Protein AF-A0A535DSB6-F1 (afdb_monomer)

Nearest PDB structures (foldseek):
  5i5d-assembly3_C  TM=5.853E-01  e=3.976E-05  Salmonella enterica subsp. enterica serovar Typhimurium str. LT2
  6xlp-assembly1_A  TM=5.901E-01  e=4.239E-05  Escherichia coli
  6v8q-assembly1_A  TM=5.791E-01  e=7.083E-05  Salmonella enterica subsp. enterica serovar Typhimurium str. 14028S
  6v8q-assembly2_B  TM=5.747E-01  e=1.262E-04  Salmonella enterica subsp. enterica serovar Typhimurium str. 14028S
  6vc7-assembly2_B  TM=5.552E-01  e=1.110E-04  Salmonella enterica subsp. enterica serovar Typhimurium

Solvent-accessible surface area (backbone atoms only — not comparable to full-atom values): 16327 Å² total; per-residue (Å²): 133,85,89,80,77,95,84,73,81,93,76,91,74,90,79,88,80,83,86,87,84,87,88,80,88,83,87,86,86,87,88,88,84,82,91,83,90,80,85,91,78,83,90,79,88,76,83,79,73,86,75,77,75,84,70,82,77,73,73,78,79,66,77,34,79,45,78,43,56,32,52,61,32,20,36,81,61,44,57,68,25,66,55,43,28,49,54,42,65,64,18,20,24,37,78,33,24,26,29,80,42,68,47,43,31,26,20,57,32,22,45,39,32,21,40,44,85,84,53,68,52,57,69,92,73,91,71,72,101,64,77,29,52,68,58,48,32,55,73,72,70,44,89,82,86,86,86,53,50,51,57,36,86,90,49,33,82,94,56,27,50,81,80,25,50,94,42,62,53,43,54,91,88,58,54,62,60,58,47,23,53,52,46,55,56,48,50,54,54,47,66,70,31,67,56,30,73,54,54,19,36,38,40,40,35,32,37,23,27,75,67,94,58,80,28,31,14,41,34,33,32,44,37,82,59,47,63,59,43,80,39,72,67,78,38,37,37,27,11,52,34,24,36,55,25,56,76,69,72,45,82,54,40,60,56,10,62,77,37,63,51,56,54,87,62,46,59,59,52,75,125

Structure (mmCIF, N/CA/C/O backbone):
data_AF-A0A535DSB6-F1
#
_entry.id   AF-A0A535DSB6-F1
#
loop_
_atom_site.group_PDB
_atom_site.id
_atom_site.type_symbol
_atom_site.label_atom_id
_atom_site.label_alt_id
_atom_site.label_comp_id
_atom_site.label_asym_id
_atom_site.label_entity_id
_atom_site.label_seq_id
_atom_site.pdbx_PDB_ins_code
_atom_site.Cartn_x
_atom_site.Cartn_y
_atom_site.Cartn_z
_atom_site.occupancy
_atom_site.B_iso_or_equiv
_atom_site.auth_seq_id
_atom_site.auth_comp_id
_atom_site.auth_asym_id
_atom_site.auth_atom_id
_atom_site.pdbx_PDB_model_num
ATOM 1 N N . MET A 1 1 ? 3.019 17.915 5.907 1.00 33.09 1 MET A N 1
ATOM 2 C CA . MET A 1 1 ? 4.239 17.085 5.966 1.00 33.09 1 MET A CA 1
ATOM 3 C C . MET A 1 1 ? 5.015 17.344 4.682 1.00 33.09 1 MET A C 1
ATOM 5 O O . MET A 1 1 ? 4.518 16.990 3.626 1.00 33.09 1 MET A O 1
ATOM 9 N N . ARG A 1 2 ? 6.135 18.081 4.727 1.00 28.14 2 ARG A N 1
ATOM 10 C CA . ARG A 1 2 ? 7.010 18.226 3.549 1.00 28.14 2 ARG A CA 1
ATOM 11 C C . ARG A 1 2 ? 7.831 16.942 3.442 1.00 28.14 2 ARG A C 1
ATOM 13 O O . ARG A 1 2 ? 8.602 16.653 4.352 1.00 28.14 2 ARG A O 1
ATOM 20 N N . ILE A 1 3 ? 7.641 16.173 2.374 1.00 40.56 3 ILE A N 1
ATOM 21 C CA . ILE A 1 3 ? 8.493 15.025 2.047 1.00 40.56 3 ILE A CA 1
ATOM 22 C C . ILE A 1 3 ? 9.753 15.607 1.397 1.00 40.56 3 ILE A C 1
ATOM 24 O O . ILE A 1 3 ? 9.822 15.783 0.190 1.00 40.56 3 ILE A O 1
ATOM 28 N N . SER A 1 4 ? 10.715 16.030 2.219 1.00 32.72 4 SER A N 1
ATOM 29 C CA . SER A 1 4 ? 12.032 16.455 1.740 1.00 32.72 4 SER A CA 1
ATOM 30 C C . SER A 1 4 ? 12.942 15.231 1.715 1.00 32.72 4 SER A C 1
ATOM 32 O O . SER A 1 4 ? 13.206 14.658 2.771 1.00 32.72 4 SER A O 1
ATOM 34 N N . ARG A 1 5 ? 13.423 14.832 0.534 1.00 54.75 5 ARG A N 1
ATOM 35 C CA . ARG A 1 5 ? 14.529 13.876 0.383 1.00 54.75 5 ARG A CA 1
ATOM 36 C C . ARG A 1 5 ? 15.787 14.632 -0.031 1.00 54.75 5 ARG A C 1
ATOM 38 O O . ARG A 1 5 ? 15.741 15.491 -0.907 1.00 54.75 5 ARG A O 1
ATOM 45 N N . THR A 1 6 ? 16.914 14.285 0.577 1.00 39.72 6 THR A N 1
ATOM 46 C CA . THR A 1 6 ? 18.235 14.669 0.077 1.00 39.72 6 THR A CA 1
ATOM 47 C C . THR A 1 6 ? 18.684 13.588 -0.899 1.00 39.72 6 THR A C 1
ATOM 49 O O . THR A 1 6 ? 19.272 12.595 -0.494 1.00 39.72 6 THR A O 1
ATOM 52 N N . CYS A 1 7 ? 18.366 13.774 -2.178 1.00 41.34 7 CYS A N 1
ATOM 53 C CA . CYS A 1 7 ? 19.035 13.116 -3.301 1.00 41.34 7 CYS A CA 1
ATOM 54 C C . CYS A 1 7 ? 18.975 14.052 -4.519 1.00 41.34 7 CYS A C 1
ATOM 56 O O . CYS A 1 7 ? 18.288 13.805 -5.499 1.00 41.34 7 CYS A O 1
ATOM 58 N N . ALA A 1 8 ? 19.673 15.182 -4.406 1.00 34.12 8 ALA A N 1
ATOM 59 C CA . ALA A 1 8 ? 20.173 15.971 -5.524 1.00 34.12 8 ALA A CA 1
ATOM 60 C C . ALA A 1 8 ? 21.446 16.683 -5.046 1.00 34.12 8 ALA A C 1
ATOM 62 O O . ALA A 1 8 ? 21.508 17.219 -3.939 1.00 34.12 8 ALA A O 1
ATOM 63 N N . THR A 1 9 ? 22.482 16.598 -5.865 1.00 30.62 9 THR A N 1
ATOM 64 C CA . THR A 1 9 ? 23.837 17.120 -5.685 1.00 30.62 9 THR A CA 1
ATOM 65 C C . THR A 1 9 ? 23.867 18.591 -5.244 1.00 30.62 9 THR A C 1
ATOM 67 O O . THR A 1 9 ? 23.016 19.388 -5.630 1.00 30.62 9 THR A O 1
ATOM 70 N N . PHE A 1 10 ? 24.884 18.948 -4.452 1.00 30.92 10 PHE A N 1
ATOM 71 C CA . PHE A 1 10 ? 25.181 20.297 -3.957 1.00 30.92 10 PHE A CA 1
ATOM 72 C C . PHE A 1 10 ? 24.967 21.416 -4.995 1.00 30.92 10 PHE A C 1
ATOM 74 O O . PHE A 1 10 ? 25.674 21.486 -5.997 1.00 30.92 10 PHE A O 1
ATOM 81 N N . ALA A 1 11 ? 24.120 22.383 -4.648 1.00 26.25 11 ALA A N 1
ATOM 82 C CA . ALA A 1 11 ? 24.341 23.793 -4.947 1.00 26.25 11 ALA A CA 1
ATOM 83 C C . ALA A 1 11 ? 23.764 24.614 -3.790 1.00 26.25 11 ALA A C 1
ATOM 85 O O . ALA A 1 11 ? 22.553 24.757 -3.629 1.00 26.25 11 ALA A O 1
ATOM 86 N N . ALA A 1 12 ? 24.657 25.103 -2.933 1.00 26.78 12 ALA A N 1
ATOM 87 C CA . ALA A 1 12 ? 24.319 26.059 -1.899 1.00 26.78 12 ALA A CA 1
ATOM 88 C C . ALA A 1 12 ? 23.836 27.363 -2.547 1.00 26.78 12 ALA A C 1
ATOM 90 O O . ALA A 1 12 ? 24.555 27.963 -3.339 1.00 26.78 12 ALA A O 1
ATOM 91 N N . CYS A 1 13 ? 22.661 27.836 -2.146 1.00 23.75 13 CYS A N 1
ATOM 92 C CA . CYS A 1 13 ? 22.389 29.263 -2.075 1.00 23.75 13 CYS A CA 1
ATOM 93 C C . CYS A 1 13 ? 21.458 29.504 -0.891 1.00 23.75 13 CYS A C 1
ATOM 95 O O . CYS A 1 13 ? 20.310 29.063 -0.860 1.00 23.75 13 CYS A O 1
ATOM 97 N N . ALA A 1 14 ? 22.019 30.148 0.126 1.00 27.86 14 ALA A N 1
ATOM 98 C CA . ALA A 1 14 ? 21.317 30.602 1.306 1.00 27.86 14 ALA A CA 1
ATOM 99 C C . ALA A 1 14 ? 20.206 31.582 0.915 1.00 27.86 14 ALA A C 1
ATOM 101 O O . ALA A 1 14 ? 20.459 32.512 0.156 1.00 27.86 14 ALA A O 1
ATOM 102 N N . MET A 1 15 ? 19.026 31.440 1.514 1.00 28.20 15 MET A N 1
ATOM 103 C CA . MET A 1 15 ? 18.159 32.582 1.788 1.00 28.20 15 MET A CA 1
ATOM 104 C C . MET A 1 15 ? 17.524 32.412 3.162 1.00 28.20 15 MET A C 1
ATOM 106 O O . MET A 1 15 ? 16.649 31.583 3.396 1.00 28.20 15 MET A O 1
ATOM 110 N N . VAL A 1 16 ? 18.038 33.225 4.078 1.00 30.30 16 VAL A N 1
ATOM 111 C CA . VAL A 1 16 ? 17.407 33.597 5.337 1.00 30.30 16 VAL A CA 1
ATOM 112 C C . VAL A 1 16 ? 16.151 34.392 4.995 1.00 30.30 16 VAL A C 1
ATOM 114 O O . VAL A 1 16 ? 16.214 35.340 4.213 1.00 30.30 16 VAL A O 1
ATOM 117 N N . THR A 1 17 ? 15.012 34.063 5.598 1.00 30.80 17 THR A N 1
ATOM 118 C CA . THR A 1 17 ? 13.909 35.025 5.677 1.00 30.80 17 THR A CA 1
ATOM 119 C C . THR A 1 17 ? 13.274 34.968 7.057 1.00 30.80 17 THR A C 1
ATOM 121 O O . THR A 1 17 ? 12.783 33.942 7.520 1.00 30.80 17 THR A O 1
ATOM 124 N N . THR A 1 18 ? 13.385 36.107 7.724 1.00 29.56 18 THR A N 1
ATOM 125 C CA . THR A 1 18 ? 12.908 36.459 9.056 1.00 29.56 18 THR A CA 1
ATOM 126 C C . THR A 1 18 ? 11.385 36.534 9.106 1.00 29.56 18 THR A C 1
ATOM 128 O O . THR A 1 18 ? 10.774 37.202 8.273 1.00 29.56 18 THR A O 1
ATOM 131 N N . ILE A 1 19 ? 10.779 35.922 10.124 1.00 33.56 19 ILE A N 1
ATOM 132 C CA . ILE A 1 19 ? 9.388 36.182 10.511 1.00 33.56 19 ILE A CA 1
ATOM 133 C C . ILE A 1 19 ? 9.367 37.494 11.302 1.00 33.56 19 ILE A C 1
ATOM 135 O O . ILE A 1 19 ? 9.993 37.597 12.355 1.00 33.56 19 ILE A O 1
ATOM 139 N N . VAL A 1 20 ? 8.643 38.491 10.793 1.00 31.47 20 VAL A N 1
ATOM 140 C CA . VAL A 1 20 ? 8.222 39.669 11.560 1.00 31.47 20 VAL A CA 1
ATOM 141 C C . VAL A 1 20 ? 6.879 39.340 12.204 1.00 31.47 20 VAL A C 1
ATOM 143 O O . VAL A 1 20 ? 5.895 39.112 11.506 1.00 31.47 20 VAL A O 1
ATOM 146 N N . ALA A 1 21 ? 6.841 39.339 13.534 1.00 30.97 21 ALA A N 1
ATOM 147 C CA . ALA A 1 21 ? 5.619 39.430 14.318 1.00 30.97 21 ALA A CA 1
ATOM 148 C C . ALA A 1 21 ? 5.760 40.632 15.257 1.00 30.97 21 ALA A C 1
ATOM 150 O O . ALA A 1 21 ? 6.644 40.648 16.108 1.00 30.97 21 ALA A O 1
ATOM 151 N N . CYS A 1 22 ? 4.894 41.631 15.094 1.00 26.36 22 CYS A N 1
ATOM 152 C CA . CYS A 1 22 ? 4.682 42.704 16.062 1.00 26.36 22 CYS A CA 1
ATOM 153 C C . CYS A 1 22 ? 3.193 43.052 16.083 1.00 26.36 22 CYS A C 1
ATOM 155 O O . CYS A 1 22 ? 2.596 43.298 15.038 1.00 26.36 22 CYS A O 1
ATOM 157 N N . GLY A 1 23 ? 2.616 43.090 17.282 1.00 27.97 23 GLY A N 1
ATOM 158 C CA . GLY A 1 23 ? 1.232 43.490 17.523 1.00 27.97 23 GLY A CA 1
ATOM 159 C C . GLY A 1 23 ? 0.857 43.289 18.986 1.00 27.97 23 GLY A C 1
ATOM 160 O O . GLY A 1 23 ? 0.257 42.287 19.347 1.00 27.97 23 GLY A O 1
ATOM 161 N N . SER A 1 24 ? 1.315 44.218 19.817 1.00 32.59 24 SER A N 1
ATOM 162 C CA . SER A 1 24 ? 1.319 44.240 21.280 1.00 32.59 24 SER A CA 1
ATOM 163 C C . SER A 1 24 ? -0.022 44.573 21.957 1.00 32.59 24 SER A C 1
ATOM 165 O O . SER A 1 24 ? -0.831 45.332 21.435 1.00 32.59 24 SER A O 1
ATOM 167 N N . ASN A 1 25 ? -0.144 44.035 23.178 1.00 36.22 25 ASN A N 1
ATOM 168 C CA . ASN A 1 25 ? -1.036 44.310 24.316 1.00 36.22 25 ASN A CA 1
ATOM 169 C C . ASN A 1 25 ? -1.708 45.690 24.415 1.00 36.22 25 ASN A C 1
ATOM 171 O O . ASN A 1 25 ? -1.072 46.715 24.181 1.00 36.22 25 ASN A O 1
ATOM 175 N N . SER A 1 26 ? -2.910 45.705 25.007 1.00 32.91 26 SER A N 1
ATOM 176 C CA . SER A 1 26 ? -3.364 46.751 25.943 1.00 32.91 26 SER A CA 1
ATOM 177 C C . SER A 1 26 ? -4.520 46.234 26.822 1.00 32.91 26 SER A C 1
ATOM 179 O O . SER A 1 26 ? -5.636 46.064 26.340 1.00 32.91 26 SER A O 1
ATOM 181 N N . GLU A 1 27 ? -4.261 46.002 28.112 1.00 40.56 27 GLU A N 1
ATOM 182 C CA . GLU A 1 27 ? -5.284 46.040 29.175 1.00 40.56 27 GLU A CA 1
ATOM 183 C C . GLU A 1 27 ? -5.635 47.500 29.514 1.00 40.56 27 GLU A C 1
ATOM 185 O O . GLU A 1 27 ? -4.832 48.405 29.259 1.00 40.56 27 GLU A O 1
ATOM 190 N N . PRO A 1 28 ? -6.756 47.731 30.224 1.00 39.78 28 PRO A N 1
ATOM 191 C CA . PRO A 1 28 ? -6.614 48.483 31.470 1.00 39.78 28 PRO A CA 1
ATOM 192 C C . PRO A 1 28 ? -7.424 47.957 32.677 1.00 39.78 28 PRO A C 1
ATOM 194 O O . PRO A 1 28 ? -8.624 47.705 32.631 1.00 39.78 28 PRO A O 1
ATOM 197 N N . ARG A 1 29 ? -6.677 47.889 33.782 1.00 31.08 29 ARG A N 1
ATOM 198 C CA . ARG A 1 29 ? -6.928 48.032 35.233 1.00 31.08 29 ARG A CA 1
ATOM 199 C C . ARG A 1 29 ? -8.297 48.544 35.765 1.00 31.08 29 ARG A C 1
ATOM 201 O O . ARG A 1 29 ? -8.663 49.694 35.566 1.00 31.08 29 ARG A O 1
ATOM 208 N N . SER A 1 30 ? -8.912 47.685 36.593 1.00 34.56 30 SER A N 1
ATOM 209 C CA . SER A 1 30 ? -9.509 47.836 37.954 1.00 34.56 30 SER A CA 1
ATOM 210 C C . SER A 1 30 ? -10.269 49.107 38.399 1.00 34.56 30 SER A C 1
ATOM 212 O O . SER A 1 30 ? -9.701 50.194 38.392 1.00 34.56 30 SER A O 1
ATOM 214 N N . THR A 1 31 ? -11.432 48.938 39.064 1.00 35.00 31 THR A N 1
ATOM 215 C CA . THR A 1 31 ? -11.658 49.148 40.533 1.00 35.00 31 THR A CA 1
ATOM 216 C C . THR A 1 31 ? -13.137 48.914 40.965 1.00 35.00 31 THR A C 1
ATOM 218 O O . THR A 1 31 ? -13.999 48.810 40.096 1.00 35.00 31 THR A O 1
ATOM 221 N N . PRO A 1 32 ? -13.428 48.716 42.278 1.00 56.56 32 PRO A N 1
ATOM 222 C CA . PRO A 1 32 ? -14.465 47.804 42.793 1.00 56.56 32 PRO A CA 1
ATOM 223 C C . PRO A 1 32 ? -15.662 48.509 43.453 1.00 56.56 32 PRO A C 1
ATOM 225 O O . PRO A 1 32 ? -15.498 49.627 43.912 1.00 56.56 32 PRO A O 1
ATOM 228 N N . TYR A 1 33 ? -16.800 47.823 43.644 1.00 33.31 33 TYR A N 1
ATOM 229 C CA . TYR A 1 33 ? -17.780 48.152 44.699 1.00 33.31 33 TYR A CA 1
ATOM 230 C C . TYR A 1 33 ? -18.706 46.969 45.051 1.00 33.31 33 TYR A C 1
ATOM 232 O O . TYR A 1 33 ? -19.315 46.375 44.171 1.00 33.31 33 TYR A O 1
ATOM 240 N N . GLY A 1 34 ? -18.867 46.723 46.359 1.00 32.22 34 GLY A N 1
ATOM 241 C CA . GLY A 1 34 ? -20.184 46.523 46.984 1.00 32.22 34 GLY A CA 1
ATOM 242 C C . GLY A 1 34 ? -20.752 45.105 47.097 1.00 32.22 34 GLY A C 1
ATOM 243 O O . GLY A 1 34 ? -21.342 44.584 46.162 1.00 32.22 34 GLY A O 1
ATOM 244 N N . LEU A 1 35 ? -20.666 44.549 48.310 1.00 43.78 35 LEU A N 1
ATOM 245 C CA . LEU A 1 35 ? -21.464 43.432 48.835 1.00 43.78 35 LEU A CA 1
ATOM 246 C C . LEU A 1 35 ? -22.977 43.673 48.689 1.00 43.78 35 LEU A C 1
ATOM 248 O O . LEU A 1 35 ? -23.399 44.818 48.809 1.00 43.78 35 LEU A O 1
ATOM 252 N N . LEU A 1 36 ? -23.764 42.593 48.566 1.00 34.25 36 LEU A N 1
ATOM 253 C CA . LEU A 1 36 ? -24.968 42.296 49.369 1.00 34.25 36 LEU A CA 1
ATOM 254 C C . LEU A 1 36 ? -25.562 40.931 48.954 1.00 34.25 36 LEU A C 1
ATOM 256 O O . LEU A 1 36 ? -25.923 40.717 47.799 1.00 34.25 36 LEU A O 1
ATOM 260 N N . SER A 1 37 ? -25.683 40.015 49.916 1.00 49.12 37 SER A N 1
ATOM 261 C CA . SER A 1 37 ? -26.492 38.792 49.808 1.00 49.12 37 SER A CA 1
ATOM 262 C C . SER A 1 37 ? -27.987 39.117 49.900 1.00 49.12 37 SER A C 1
ATOM 264 O O . SER A 1 37 ? -28.361 40.004 50.671 1.00 49.12 37 SER A O 1
ATOM 266 N N . PRO A 1 38 ? -28.853 38.316 49.256 1.00 48.62 38 PRO A N 1
ATOM 267 C CA . PRO A 1 38 ? -30.114 37.957 49.898 1.00 48.62 38 PRO A CA 1
ATOM 268 C C . PRO A 1 38 ? -30.454 36.456 49.807 1.00 48.62 38 PRO A C 1
ATOM 270 O O . PRO A 1 38 ? -30.475 35.849 48.743 1.00 48.62 38 PRO A O 1
ATOM 273 N N . THR A 1 39 ? -30.711 35.904 50.994 1.00 39.81 39 THR A N 1
ATOM 274 C CA . THR A 1 39 ? -31.907 35.152 51.418 1.00 39.81 39 THR A CA 1
ATOM 275 C C . THR A 1 39 ? -32.447 34.000 50.557 1.00 39.81 39 THR A C 1
ATOM 277 O O . THR A 1 39 ? -32.952 34.173 49.454 1.00 39.81 39 THR A O 1
ATOM 280 N N . SER A 1 40 ? -32.462 32.818 51.176 1.00 46.53 40 SER A N 1
ATOM 281 C CA . SER A 1 40 ? -33.151 31.592 50.771 1.00 46.53 40 SER A CA 1
ATOM 282 C C . SER A 1 40 ? -34.686 31.722 50.770 1.00 46.53 40 SER A C 1
ATOM 284 O O . SER A 1 40 ? -35.282 32.321 51.665 1.00 46.53 40 SER A O 1
ATOM 286 N N . SER A 1 41 ? -35.345 31.112 49.779 1.00 46.31 41 SER A N 1
ATOM 287 C CA . SER A 1 41 ? -36.804 30.893 49.702 1.00 46.31 41 SER A CA 1
ATOM 288 C C . SER A 1 41 ? -37.120 29.708 48.762 1.00 46.31 41 SER A C 1
ATOM 290 O O . SER A 1 41 ? -36.236 29.296 48.014 1.00 46.31 41 SER A O 1
ATOM 292 N N . PRO A 1 42 ? -38.296 29.059 48.888 1.00 46.59 42 PRO A N 1
ATOM 293 C CA . PRO A 1 42 ? -38.366 27.620 49.154 1.00 46.59 42 PRO A CA 1
ATOM 294 C C . PRO A 1 42 ? -38.440 26.697 47.929 1.00 46.59 42 PRO A C 1
ATOM 296 O O . PRO A 1 42 ? -38.818 27.075 46.825 1.00 46.59 42 PRO A O 1
ATOM 299 N N . SER A 1 43 ? -38.104 25.440 48.222 1.00 52.03 43 SER A N 1
ATOM 300 C CA . SER A 1 43 ? -38.146 24.242 47.385 1.00 52.03 43 SER A CA 1
ATOM 301 C C . SER A 1 43 ? -39.504 24.013 46.705 1.00 52.03 43 SER A C 1
ATOM 303 O O . SER A 1 43 ? -40.524 23.891 47.383 1.00 52.03 43 SER A O 1
ATOM 305 N N . SER A 1 44 ? -39.504 23.877 45.376 1.00 47.88 44 SER A N 1
ATOM 306 C CA . SER A 1 44 ? -40.539 23.138 44.645 1.00 47.88 44 SER A CA 1
ATOM 307 C C . SER A 1 44 ? -39.999 21.748 44.329 1.00 47.88 44 SER A C 1
ATOM 309 O O . SER A 1 44 ? -39.034 21.606 43.580 1.00 47.88 44 SER A O 1
ATOM 311 N N . SER A 1 45 ? -40.613 20.722 44.914 1.00 50.25 45 SER A N 1
ATOM 312 C CA . SER A 1 45 ? -40.315 19.320 44.627 1.00 50.25 45 SER A CA 1
ATOM 313 C C . SER A 1 45 ? -40.724 18.981 43.192 1.00 50.25 45 SER A C 1
ATOM 315 O O . SER A 1 45 ? -41.901 18.759 42.913 1.00 50.25 45 SER A O 1
ATOM 317 N N . ALA A 1 46 ? -39.756 18.929 42.278 1.00 54.69 46 ALA A N 1
ATOM 318 C CA . ALA A 1 46 ? -39.937 18.286 40.984 1.00 54.69 46 ALA A CA 1
ATOM 319 C C . ALA A 1 46 ? -39.861 16.764 41.179 1.00 54.69 46 ALA A C 1
ATOM 321 O O . ALA A 1 46 ? -38.870 16.237 41.684 1.00 54.69 46 ALA A O 1
ATOM 322 N N . VAL A 1 47 ? -40.924 16.057 40.798 1.00 52.28 47 VAL A N 1
ATOM 323 C CA . VAL A 1 47 ? -40.932 14.595 40.704 1.00 52.28 47 VAL A CA 1
ATOM 324 C C . VAL A 1 47 ? -40.009 14.210 39.546 1.00 52.28 47 VAL A C 1
ATOM 326 O O . VAL A 1 47 ? -40.309 14.513 38.393 1.00 52.28 47 VAL A O 1
ATOM 329 N N . ALA A 1 48 ? -38.867 13.589 39.844 1.00 49.12 48 ALA A N 1
ATOM 330 C CA . ALA A 1 48 ? -37.966 13.071 38.821 1.00 49.12 48 ALA A CA 1
ATOM 331 C C . ALA A 1 48 ? -38.615 11.861 38.125 1.00 49.12 48 ALA A C 1
ATOM 333 O O . ALA A 1 48 ? -38.962 10.878 38.782 1.00 49.12 48 ALA A O 1
ATOM 334 N N . LEU A 1 49 ? -38.782 11.937 36.799 1.00 49.00 49 LEU A N 1
ATOM 335 C CA . LEU A 1 49 ? -38.996 10.752 35.965 1.00 49.00 49 LEU A CA 1
ATOM 336 C C . LEU A 1 49 ? -37.776 9.819 36.082 1.00 49.00 49 LEU A C 1
ATOM 338 O O . LEU A 1 49 ? -36.669 10.316 36.308 1.00 49.00 49 LEU A O 1
ATOM 342 N N . PRO A 1 50 ? -37.949 8.491 35.929 1.00 50.75 50 PRO A N 1
ATOM 343 C CA . PRO A 1 50 ? -36.836 7.560 36.009 1.00 50.75 50 PRO A CA 1
ATOM 344 C C . PRO A 1 50 ? -35.783 7.925 34.964 1.00 50.75 50 PRO A C 1
ATOM 346 O O . PRO A 1 50 ? -36.075 8.053 33.777 1.00 50.75 50 PRO A O 1
ATOM 349 N N . THR A 1 51 ? -34.568 8.138 35.458 1.00 47.22 51 THR A N 1
ATOM 350 C CA . THR A 1 51 ? -33.373 8.429 34.680 1.00 47.22 51 THR A CA 1
ATOM 351 C C . THR A 1 51 ? -33.128 7.285 33.707 1.00 47.22 51 THR A C 1
ATOM 353 O O . THR A 1 51 ? -33.029 6.131 34.125 1.00 47.22 51 THR A O 1
ATOM 356 N N . ASP A 1 52 ? -33.034 7.622 32.422 1.00 54.03 52 ASP A N 1
ATOM 357 C CA . ASP A 1 52 ? -32.537 6.739 31.373 1.00 54.03 52 ASP A CA 1
ATOM 358 C C . ASP A 1 52 ? -31.222 6.106 31.858 1.00 54.03 52 ASP A C 1
ATOM 360 O O . ASP A 1 52 ? -30.305 6.814 32.293 1.00 54.03 52 ASP A O 1
ATOM 364 N N . SER A 1 53 ? -31.145 4.773 31.868 1.00 59.31 53 SER A N 1
ATOM 365 C CA . SER A 1 53 ? -29.887 4.080 32.152 1.00 59.31 53 SER A CA 1
ATOM 366 C C . SER A 1 53 ? -28.840 4.586 31.157 1.00 59.31 53 SER A C 1
ATOM 368 O O . SER A 1 53 ? -29.138 4.618 29.963 1.00 59.31 53 SER A O 1
ATOM 370 N N . PRO A 1 54 ? -27.620 4.962 31.586 1.00 53.16 54 PRO A N 1
ATOM 371 C CA . PRO A 1 54 ? -26.584 5.348 30.644 1.00 53.16 54 PRO A CA 1
ATOM 372 C C . PRO A 1 54 ? -26.280 4.141 29.756 1.00 53.16 54 PRO A C 1
ATOM 374 O O . PRO A 1 54 ? -25.671 3.164 30.196 1.00 53.16 54 PRO A O 1
ATOM 377 N N . GLN A 1 55 ? -26.751 4.193 28.511 1.00 51.19 55 GLN A N 1
ATOM 378 C CA . GLN A 1 55 ? -26.330 3.265 27.478 1.00 51.19 55 GLN A CA 1
ATOM 379 C C . GLN A 1 55 ? -24.809 3.417 27.361 1.00 51.19 55 GLN A C 1
ATOM 381 O O . GLN A 1 55 ? -24.338 4.556 27.285 1.00 51.19 55 GLN A O 1
ATOM 386 N N . PRO A 1 56 ? -24.022 2.326 27.390 1.00 44.19 56 PRO A N 1
ATOM 387 C CA . PRO A 1 56 ? -22.590 2.438 27.189 1.00 44.19 56 PRO A CA 1
ATOM 388 C C . PRO A 1 56 ? -22.375 3.099 25.831 1.00 44.19 56 PRO A C 1
ATOM 390 O O . PRO A 1 56 ? -22.706 2.536 24.788 1.00 44.19 56 PRO A O 1
ATOM 393 N N . THR A 1 57 ? -21.859 4.324 25.841 1.00 40.38 57 THR A N 1
ATOM 394 C CA . THR A 1 57 ? -21.231 4.913 24.673 1.00 40.38 57 THR A CA 1
ATOM 395 C C . THR A 1 57 ? -20.024 4.038 24.395 1.00 40.38 57 THR A C 1
ATOM 397 O O . THR A 1 57 ? -18.979 4.175 25.027 1.00 40.38 57 THR A O 1
ATOM 400 N N . THR A 1 58 ? -20.173 3.083 23.481 1.00 44.28 58 THR A N 1
ATOM 401 C CA . THR A 1 58 ? -19.032 2.504 22.786 1.00 44.28 58 THR A CA 1
ATOM 402 C C . THR A 1 58 ? -18.313 3.691 22.170 1.00 44.28 58 THR A C 1
ATOM 404 O O . THR A 1 58 ? -18.802 4.285 21.208 1.00 44.28 58 THR A O 1
ATOM 407 N N . THR A 1 59 ? -17.208 4.113 22.780 1.00 43.12 59 THR A N 1
ATOM 408 C CA . THR A 1 59 ? -16.289 5.058 22.157 1.00 43.12 59 THR A CA 1
ATOM 409 C C . THR A 1 59 ? -15.982 4.485 20.784 1.00 43.12 59 THR A C 1
ATOM 411 O O . THR A 1 59 ? -15.408 3.401 20.691 1.00 43.12 59 THR A O 1
ATOM 414 N N . ALA A 1 60 ? -16.452 5.149 19.728 1.00 54.25 60 ALA A N 1
ATOM 415 C CA . ALA A 1 60 ? -16.131 4.749 18.372 1.00 54.25 60 ALA A CA 1
ATOM 416 C C . ALA A 1 60 ? -14.603 4.743 18.266 1.00 54.25 60 ALA A C 1
ATOM 418 O O . ALA A 1 60 ? -13.965 5.781 18.441 1.00 54.25 60 ALA A O 1
ATOM 419 N N . VAL A 1 61 ? -14.016 3.562 18.078 1.00 63.81 61 VAL A N 1
ATOM 420 C CA . VAL A 1 61 ? -12.573 3.432 17.901 1.00 63.81 61 VAL A CA 1
ATOM 421 C C . VAL A 1 61 ? -12.246 4.058 16.550 1.00 63.81 61 VAL A C 1
ATOM 423 O O . VAL A 1 61 ? -12.630 3.534 15.504 1.00 63.81 61 VAL A O 1
ATOM 426 N N . THR A 1 62 ? -11.586 5.214 16.568 1.00 68.25 62 THR A N 1
ATOM 427 C CA . THR A 1 62 ? -11.099 5.858 15.347 1.00 68.25 62 THR A CA 1
ATOM 428 C C . THR A 1 62 ? -9.990 4.998 14.758 1.00 68.25 62 THR A C 1
ATOM 430 O O . THR A 1 62 ? -8.926 4.862 15.356 1.00 68.25 62 THR A O 1
ATOM 433 N N . ARG A 1 63 ? -10.228 4.417 13.580 1.00 85.38 63 ARG A N 1
ATOM 434 C CA . ARG A 1 63 ? -9.218 3.632 12.865 1.00 85.38 63 ARG A CA 1
ATOM 435 C C . ARG A 1 63 ? -8.372 4.528 11.978 1.00 85.38 63 ARG A C 1
ATOM 437 O O . ARG A 1 63 ? -8.892 5.379 11.257 1.00 85.38 63 ARG A O 1
ATOM 444 N N . HIS A 1 64 ? -7.067 4.296 12.002 1.00 93.19 64 HIS A N 1
ATOM 445 C CA . HIS A 1 64 ? -6.116 4.966 11.127 1.00 93.19 64 HIS A CA 1
ATOM 446 C C . HIS A 1 64 ? -5.406 3.932 10.265 1.00 93.19 64 HIS A C 1
ATOM 448 O O . HIS A 1 64 ? -4.828 2.977 10.777 1.00 93.19 64 HIS A O 1
ATOM 454 N N . VAL A 1 65 ? -5.443 4.134 8.952 1.00 95.69 65 VAL A N 1
ATOM 455 C CA . VAL A 1 65 ? -4.775 3.266 7.986 1.00 95.69 65 VAL A CA 1
ATOM 456 C C . VAL A 1 65 ? -3.738 4.082 7.234 1.00 95.69 65 VAL A C 1
ATOM 458 O O . VAL A 1 65 ? -4.032 5.164 6.726 1.00 95.69 65 VAL A O 1
ATOM 461 N N . PHE A 1 66 ? -2.529 3.544 7.163 1.00 97.25 66 PHE A N 1
ATOM 462 C CA . PHE A 1 66 ? -1.440 4.049 6.346 1.00 97.25 66 PHE A CA 1
ATOM 463 C C . PHE A 1 66 ? -1.123 3.008 5.280 1.00 97.25 66 PHE A C 1
ATOM 465 O O . PHE A 1 66 ? -0.989 1.824 5.587 1.00 97.25 66 PHE A O 1
ATOM 472 N N . VAL A 1 67 ? -0.976 3.452 4.038 1.00 97.25 67 VAL A N 1
ATOM 473 C CA . VAL A 1 67 ? -0.495 2.615 2.940 1.00 97.25 67 VAL A CA 1
ATOM 474 C C . VAL A 1 67 ? 0.714 3.312 2.345 1.00 97.25 67 VAL A C 1
ATOM 476 O O . VAL A 1 67 ? 0.633 4.477 1.960 1.00 97.25 67 VAL A O 1
ATOM 479 N N . VAL A 1 68 ? 1.835 2.606 2.313 1.00 95.75 68 VAL A N 1
ATOM 480 C CA . VAL A 1 68 ? 3.046 3.017 1.614 1.00 95.75 68 VAL A CA 1
ATOM 481 C C . VAL A 1 68 ? 3.229 2.042 0.466 1.00 95.75 68 VAL A C 1
ATOM 483 O O . VAL A 1 68 ? 3.536 0.872 0.687 1.00 95.75 68 VAL A O 1
ATOM 486 N N . VAL A 1 69 ? 2.994 2.528 -0.747 1.00 93.81 69 VAL A N 1
ATOM 487 C CA . VAL A 1 69 ? 3.376 1.818 -1.968 1.00 93.81 69 VAL A CA 1
ATOM 488 C C . VAL A 1 69 ? 4.831 2.183 -2.259 1.00 93.81 69 VAL A C 1
ATOM 490 O O . VAL A 1 69 ? 5.222 3.318 -2.015 1.00 93.81 69 VAL A O 1
ATOM 493 N N . MET A 1 70 ? 5.640 1.220 -2.676 1.00 91.56 70 MET A N 1
ATOM 494 C CA . MET A 1 70 ? 7.065 1.355 -2.974 1.00 91.56 70 MET A CA 1
ATOM 495 C C . MET A 1 70 ? 7.328 0.894 -4.409 1.00 91.56 70 MET A C 1
ATOM 497 O O . MET A 1 70 ? 6.642 0.003 -4.897 1.00 91.56 70 MET A O 1
ATOM 501 N N . GLU A 1 71 ? 8.362 1.443 -5.039 1.00 86.81 71 GLU A N 1
ATOM 502 C CA . GLU A 1 71 ? 8.711 1.117 -6.426 1.00 86.81 71 GLU A CA 1
ATOM 503 C C . GLU A 1 71 ? 9.311 -0.294 -6.615 1.00 86.81 71 GLU A C 1
ATOM 505 O O . GLU A 1 71 ? 10.318 -0.655 -5.990 1.00 86.81 71 GLU A O 1
ATOM 510 N N . ASN A 1 72 ? 8.727 -1.050 -7.548 1.00 87.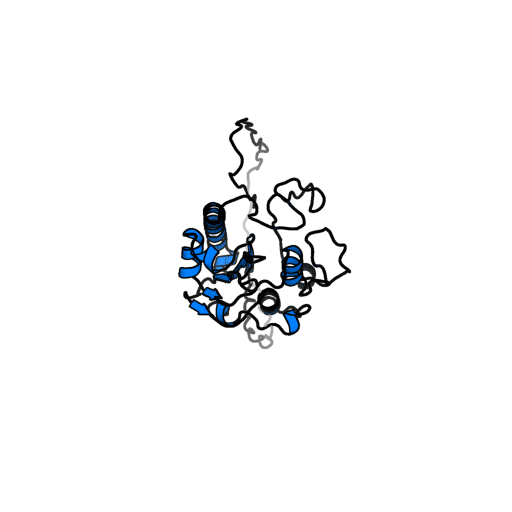31 72 ASN A N 1
ATOM 511 C CA . ASN A 1 72 ? 9.266 -2.170 -8.328 1.00 87.31 72 ASN A CA 1
ATOM 512 C C . ASN A 1 72 ? 10.306 -3.046 -7.630 1.00 87.31 72 ASN A C 1
ATOM 514 O O . ASN A 1 72 ? 11.513 -2.921 -7.863 1.00 87.31 72 ASN A O 1
ATOM 518 N N . THR A 1 73 ? 9.870 -3.974 -6.779 1.00 91.31 73 THR A N 1
ATOM 519 C CA . THR A 1 73 ? 10.775 -4.950 -6.162 1.00 91.31 73 THR A CA 1
ATOM 520 C C . THR A 1 73 ? 10.085 -6.274 -5.871 1.00 91.31 73 THR A C 1
ATOM 522 O O . THR A 1 73 ? 9.099 -6.337 -5.144 1.00 91.31 73 THR A O 1
ATOM 525 N N . GLY A 1 74 ? 10.666 -7.370 -6.368 1.00 93.19 74 GLY A N 1
ATOM 526 C CA . GLY A 1 74 ? 10.245 -8.722 -5.982 1.00 93.19 74 GLY A CA 1
ATOM 527 C C . GLY A 1 74 ? 10.661 -9.090 -4.550 1.00 93.19 74 GLY A C 1
ATOM 528 O O . GLY A 1 74 ? 11.717 -8.654 -4.080 1.00 93.19 74 GLY A O 1
ATOM 529 N N . LEU A 1 75 ? 9.874 -9.930 -3.865 1.00 94.19 75 LEU A N 1
ATOM 530 C CA . LEU A 1 75 ? 10.075 -10.294 -2.447 1.00 94.19 75 LEU A CA 1
ATOM 531 C C . LEU A 1 75 ? 11.525 -10.693 -2.125 1.00 94.19 75 LEU A C 1
ATOM 533 O O . LEU A 1 75 ? 12.132 -10.131 -1.213 1.00 94.19 75 LEU A O 1
ATOM 537 N N . ASP A 1 76 ? 12.101 -11.602 -2.914 1.00 92.94 76 ASP A N 1
ATOM 538 C CA . ASP A 1 76 ? 13.464 -12.105 -2.710 1.00 92.94 76 ASP A CA 1
ATOM 539 C C . ASP A 1 76 ? 14.522 -11.002 -2.769 1.00 92.94 76 ASP A C 1
ATOM 541 O O . ASP A 1 76 ? 15.569 -11.110 -2.133 1.00 92.94 76 ASP A O 1
ATOM 545 N N . ASN A 1 77 ? 14.286 -9.953 -3.560 1.00 92.88 77 ASN A N 1
ATOM 546 C CA . ASN A 1 77 ? 15.202 -8.827 -3.668 1.00 92.88 77 ASN A CA 1
ATOM 547 C C . ASN A 1 77 ? 15.025 -7.836 -2.521 1.00 92.88 77 ASN A C 1
ATOM 549 O O . ASN A 1 77 ? 16.018 -7.373 -1.963 1.00 92.88 77 ASN A O 1
ATOM 553 N N . ALA A 1 78 ? 13.778 -7.565 -2.139 1.00 91.56 78 ALA A N 1
ATOM 554 C CA . ALA A 1 78 ? 13.451 -6.667 -1.042 1.00 91.56 78 ALA A CA 1
ATOM 555 C C . ALA A 1 78 ? 14.111 -7.124 0.265 1.00 91.56 78 ALA A C 1
ATOM 557 O O . ALA A 1 78 ? 14.820 -6.355 0.907 1.00 91.56 78 ALA A O 1
ATOM 558 N N . VAL A 1 79 ? 13.984 -8.410 0.608 1.00 91.69 79 VAL A N 1
ATOM 559 C CA . VAL A 1 79 ? 14.523 -8.965 1.865 1.00 91.69 79 VAL A CA 1
ATOM 560 C C . VAL A 1 79 ? 16.047 -9.149 1.874 1.00 91.69 79 VAL A C 1
ATOM 562 O O . VAL A 1 79 ? 16.596 -9.598 2.877 1.00 91.69 79 VAL A O 1
ATOM 565 N N . ARG A 1 80 ? 16.749 -8.808 0.783 1.00 92.06 80 ARG A N 1
ATOM 566 C CA . ARG A 1 80 ? 18.221 -8.712 0.757 1.00 92.06 80 ARG A CA 1
ATOM 567 C C . ARG A 1 80 ? 18.737 -7.323 1.129 1.00 92.06 80 ARG A C 1
ATOM 569 O O . ARG A 1 80 ? 19.913 -7.202 1.460 1.00 92.06 80 ARG A O 1
ATOM 576 N N . SER A 1 81 ? 17.896 -6.291 1.062 1.00 90.56 81 SER A N 1
ATOM 577 C CA . SER A 1 81 ? 18.234 -4.964 1.580 1.00 90.56 81 SER A CA 1
ATOM 578 C C . SER A 1 81 ? 18.070 -4.970 3.091 1.00 90.56 81 SER A C 1
ATOM 580 O O . SER A 1 81 ? 17.031 -5.383 3.603 1.00 90.56 81 SER A O 1
ATOM 582 N N . GLU A 1 82 ? 19.098 -4.532 3.811 1.00 93.44 82 GLU A N 1
ATOM 583 C CA . GLU A 1 82 ? 19.147 -4.655 5.266 1.00 93.44 82 GLU A CA 1
ATOM 584 C C . GLU A 1 82 ? 18.027 -3.858 5.970 1.00 93.44 82 GLU A C 1
ATOM 586 O O . GLU A 1 82 ? 17.327 -4.466 6.787 1.00 93.44 82 GLU A O 1
ATOM 591 N N . PRO A 1 83 ? 17.722 -2.597 5.594 1.00 91.75 83 PRO A N 1
ATOM 592 C CA . PRO A 1 83 ? 16.578 -1.872 6.149 1.00 91.75 83 PRO A CA 1
ATOM 593 C C . PR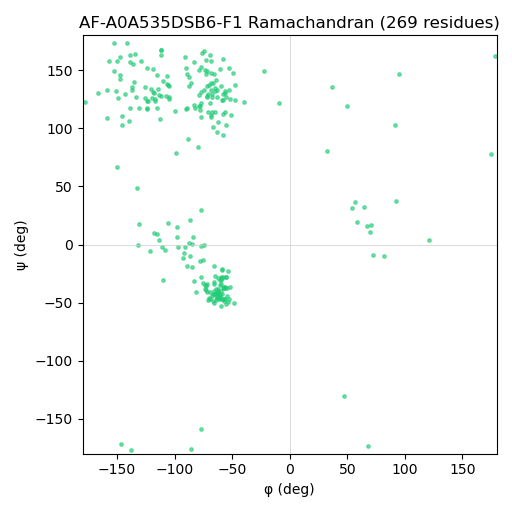O A 1 83 ? 15.237 -2.595 5.956 1.00 91.75 83 PRO A C 1
ATOM 595 O O . PRO A 1 83 ? 14.471 -2.774 6.903 1.00 91.75 83 PRO A O 1
ATOM 598 N N . ILE A 1 84 ? 14.965 -3.091 4.744 1.00 92.75 84 ILE A N 1
ATOM 599 C CA . ILE A 1 84 ? 13.703 -3.780 4.439 1.00 92.75 84 ILE A CA 1
ATOM 600 C C . ILE A 1 84 ? 13.634 -5.132 5.163 1.00 92.75 84 ILE A C 1
ATOM 602 O O . ILE A 1 84 ? 12.592 -5.493 5.714 1.00 92.75 84 ILE A O 1
ATOM 606 N N . ALA A 1 85 ? 14.745 -5.870 5.210 1.00 94.94 85 ALA A N 1
ATOM 607 C CA . ALA A 1 85 ? 14.841 -7.136 5.926 1.00 94.94 85 ALA A CA 1
ATOM 608 C C . ALA A 1 85 ? 14.555 -6.964 7.424 1.00 94.94 85 ALA A C 1
ATOM 610 O O . ALA A 1 85 ? 13.840 -7.786 8.002 1.00 94.94 85 ALA A O 1
ATOM 611 N N . ARG A 1 86 ? 15.048 -5.881 8.046 1.00 94.38 86 ARG A N 1
ATOM 612 C CA . ARG A 1 86 ? 14.727 -5.548 9.441 1.00 94.38 86 ARG A CA 1
ATOM 613 C C . ARG A 1 86 ? 13.231 -5.346 9.636 1.00 94.38 86 ARG A C 1
ATOM 615 O O . ARG A 1 86 ? 12.656 -6.033 10.482 1.00 94.38 86 ARG A O 1
ATOM 622 N N . LEU A 1 87 ? 12.596 -4.485 8.835 1.00 93.88 87 LEU A N 1
ATOM 623 C CA . LEU A 1 87 ? 11.149 -4.245 8.912 1.00 93.88 87 LEU A CA 1
ATOM 624 C C . LEU A 1 87 ? 10.354 -5.544 8.750 1.00 93.88 87 LEU A C 1
ATOM 626 O O . LEU A 1 87 ? 9.479 -5.830 9.563 1.00 93.88 87 LEU A O 1
ATOM 630 N N . ALA A 1 88 ? 10.700 -6.363 7.756 1.00 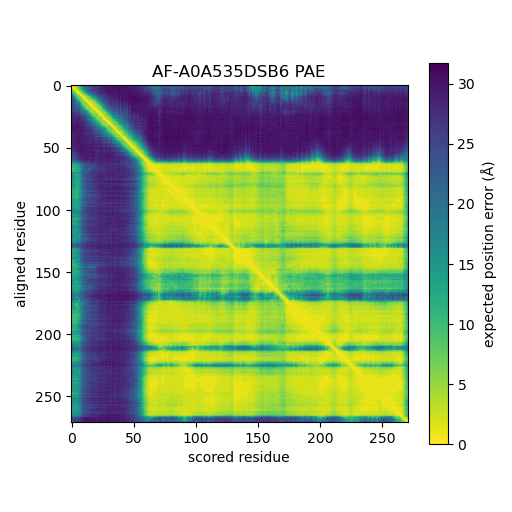94.62 88 ALA A N 1
ATOM 631 C CA . ALA A 1 88 ? 10.040 -7.641 7.504 1.00 94.62 88 ALA A CA 1
ATOM 632 C C . ALA A 1 88 ? 10.251 -8.663 8.636 1.00 94.62 88 ALA A C 1
ATOM 634 O O . ALA A 1 88 ? 9.384 -9.495 8.885 1.00 94.62 88 ALA A O 1
ATOM 635 N N . SER A 1 89 ? 11.401 -8.633 9.317 1.00 94.44 89 SER A N 1
ATOM 636 C CA . SER A 1 89 ? 11.706 -9.543 10.430 1.00 94.44 89 SER A CA 1
ATOM 637 C C . SER A 1 89 ? 11.014 -9.166 11.741 1.00 94.44 89 SER A C 1
ATOM 639 O O . SER A 1 89 ? 10.755 -10.044 12.562 1.00 94.44 89 SER A O 1
ATOM 641 N N . ALA A 1 90 ? 10.720 -7.879 11.930 1.00 93.88 90 ALA A N 1
ATOM 642 C CA . ALA A 1 90 ? 10.120 -7.338 13.144 1.00 93.88 90 ALA A CA 1
ATOM 643 C C . ALA A 1 90 ? 8.584 -7.291 13.098 1.00 93.88 90 ALA A C 1
ATOM 645 O O . ALA A 1 90 ? 7.963 -6.982 14.109 1.00 93.88 90 ALA A O 1
ATOM 646 N N . ASN A 1 91 ? 7.973 -7.584 11.949 1.00 95.00 91 ASN A N 1
ATOM 647 C CA . ASN A 1 91 ? 6.547 -7.375 11.706 1.00 95.00 91 ASN A CA 1
ATOM 648 C C . ASN A 1 91 ? 5.922 -8.554 10.949 1.00 95.00 91 ASN A C 1
ATOM 650 O O . ASN A 1 91 ? 6.574 -9.569 10.691 1.00 95.00 91 ASN A O 1
ATOM 654 N N . ALA A 1 92 ? 4.638 -8.442 10.615 1.00 95.56 92 ALA A N 1
ATOM 655 C CA . ALA A 1 92 ? 3.954 -9.451 9.827 1.00 95.56 92 ALA A CA 1
ATOM 656 C C . ALA A 1 92 ? 4.341 -9.325 8.342 1.00 95.56 92 ALA A C 1
ATOM 658 O O . ALA A 1 92 ? 4.297 -8.239 7.771 1.00 95.56 92 ALA A O 1
ATOM 659 N N . LEU A 1 93 ? 4.710 -10.437 7.709 1.00 96.81 93 LEU A N 1
ATOM 660 C CA . LEU A 1 93 ? 5.101 -10.509 6.300 1.00 96.81 93 LEU A CA 1
ATOM 661 C C . LEU A 1 93 ? 4.208 -11.511 5.563 1.00 96.81 93 LEU A C 1
ATOM 663 O O . LEU A 1 93 ? 4.176 -12.694 5.913 1.00 96.81 93 LEU A O 1
ATOM 667 N N . ALA A 1 94 ? 3.539 -11.068 4.500 1.00 96.81 94 ALA A N 1
ATOM 668 C CA . ALA A 1 94 ? 2.941 -11.987 3.538 1.00 96.81 94 ALA A CA 1
ATOM 669 C C . ALA A 1 94 ? 4.019 -12.444 2.548 1.00 96.81 94 ALA A C 1
ATOM 671 O O . ALA A 1 94 ? 4.588 -11.635 1.817 1.00 96.81 94 ALA A O 1
ATOM 672 N N . THR A 1 95 ? 4.314 -13.741 2.527 1.00 96.12 95 THR A N 1
ATOM 673 C CA . THR A 1 95 ? 5.339 -14.327 1.648 1.00 96.12 95 THR A CA 1
ATOM 674 C C . THR A 1 95 ? 4.775 -14.800 0.308 1.00 96.12 95 THR A C 1
ATOM 676 O O . THR A 1 95 ? 5.530 -15.265 -0.539 1.00 96.12 95 THR A O 1
ATOM 679 N N . ASN A 1 96 ? 3.460 -14.671 0.110 1.00 96.75 96 ASN A N 1
ATOM 680 C CA . ASN A 1 96 ? 2.727 -15.083 -1.088 1.00 96.75 96 ASN A CA 1
ATOM 681 C C . ASN A 1 96 ? 1.775 -13.968 -1.567 1.00 96.75 96 ASN A C 1
ATOM 683 O O . ASN A 1 96 ? 0.577 -14.179 -1.762 1.00 96.75 96 ASN A O 1
ATOM 687 N N . TYR A 1 97 ? 2.295 -12.743 -1.665 1.00 97.88 97 TYR A N 1
ATOM 688 C CA . TYR A 1 97 ? 1.540 -11.574 -2.108 1.00 97.88 97 TYR A CA 1
ATOM 689 C C . TYR A 1 97 ? 1.928 -11.202 -3.544 1.00 97.88 97 TYR A C 1
ATOM 691 O O . TYR A 1 97 ? 3.102 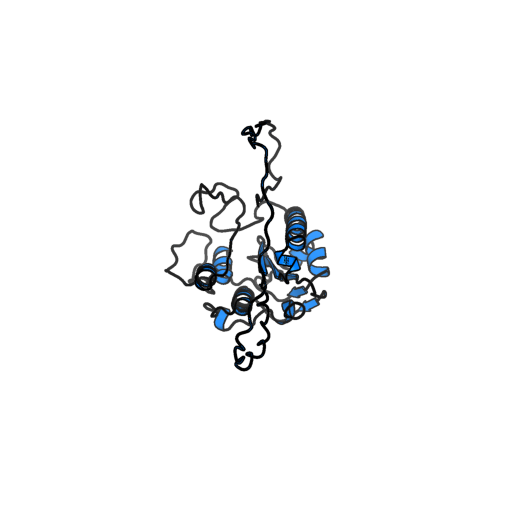-11.001 -3.845 1.00 97.88 97 TYR A O 1
ATOM 699 N N . HIS A 1 98 ? 0.948 -11.108 -4.438 1.00 97.31 98 HIS A N 1
ATOM 700 C CA . HIS A 1 98 ? 1.164 -10.859 -5.860 1.00 97.31 98 HIS A CA 1
ATOM 701 C C . HIS A 1 98 ? 0.615 -9.498 -6.280 1.00 97.31 98 HIS A C 1
ATOM 703 O O . HIS A 1 98 ? -0.555 -9.191 -6.059 1.00 97.31 98 HIS A O 1
ATOM 709 N N . ALA A 1 99 ? 1.436 -8.701 -6.954 1.00 96.44 99 ALA A N 1
ATOM 710 C CA . ALA A 1 99 ? 0.935 -7.562 -7.701 1.00 96.44 99 ALA A CA 1
ATOM 711 C C . ALA A 1 99 ? 0.060 -8.044 -8.874 1.00 96.44 99 ALA A C 1
ATOM 713 O O . ALA A 1 99 ? 0.294 -9.103 -9.467 1.00 96.44 99 ALA A O 1
ATOM 714 N N . VAL A 1 100 ? -0.968 -7.271 -9.213 1.00 95.94 100 VAL A N 1
ATOM 715 C CA . VAL A 1 100 ? -2.053 -7.691 -10.120 1.00 95.94 100 VAL A CA 1
ATOM 716 C C . VAL A 1 100 ? -1.620 -7.700 -11.584 1.00 95.94 100 VAL A C 1
ATOM 718 O O . VAL A 1 100 ? -2.095 -8.521 -12.370 1.00 95.94 100 VAL A O 1
ATOM 721 N N . ALA A 1 101 ? -0.728 -6.793 -11.969 1.00 92.62 101 ALA A N 1
ATOM 722 C CA . ALA A 1 101 ? -0.430 -6.527 -13.365 1.00 92.62 101 ALA A CA 1
ATOM 723 C C . ALA A 1 101 ? 0.995 -6.008 -13.584 1.00 92.62 101 ALA A C 1
ATOM 725 O O . ALA A 1 101 ? 1.754 -5.769 -12.646 1.00 92.62 101 ALA A O 1
ATOM 726 N N . ARG A 1 102 ? 1.344 -5.878 -14.865 1.00 89.25 102 ARG A N 1
ATOM 727 C CA . ARG A 1 102 ? 2.524 -5.171 -15.367 1.00 89.25 102 ARG A CA 1
ATOM 728 C C . ARG A 1 102 ? 2.090 -4.355 -16.587 1.00 89.25 102 ARG A C 1
ATOM 730 O O . ARG A 1 102 ? 1.390 -4.931 -17.429 1.00 89.25 102 ARG A O 1
ATOM 737 N N . PRO A 1 103 ? 2.495 -3.085 -16.735 1.00 90.38 103 PRO A N 1
ATOM 738 C CA . PRO A 1 103 ? 3.364 -2.304 -15.844 1.00 90.38 103 PRO A CA 1
ATOM 739 C C . PRO A 1 103 ? 2.613 -1.798 -14.590 1.00 90.38 103 PRO A C 1
ATOM 741 O O . PRO A 1 103 ? 1.593 -2.381 -14.213 1.00 90.38 103 PRO A O 1
ATOM 744 N N . SER A 1 104 ? 3.112 -0.751 -13.937 1.00 90.81 104 SER A N 1
ATOM 745 C CA . SER A 1 104 ? 2.685 -0.297 -12.612 1.00 90.81 104 SER A CA 1
ATOM 746 C C . SER A 1 104 ? 1.325 0.378 -12.542 1.00 90.81 104 SER A C 1
ATOM 748 O O . SER A 1 104 ? 0.582 0.123 -11.594 1.00 90.81 104 SER A O 1
ATOM 750 N N . LEU A 1 105 ? 0.941 1.205 -13.521 1.00 91.12 105 LEU A N 1
ATOM 751 C CA . LEU A 1 105 ? -0.322 1.953 -13.454 1.00 91.12 105 LEU A CA 1
ATOM 752 C C . LEU A 1 105 ? -1.545 1.052 -13.167 1.00 91.12 105 LEU A C 1
ATOM 754 O O . LEU A 1 105 ? -2.318 1.373 -12.258 1.00 91.12 105 LEU A O 1
ATOM 758 N N . PRO A 1 106 ? -1.729 -0.099 -13.842 1.00 93.75 106 PRO A N 1
ATOM 759 C CA . PRO A 1 106 ? -2.806 -1.031 -13.513 1.00 93.75 106 PRO A CA 1
ATOM 760 C C . PRO A 1 106 ? -2.825 -1.515 -12.051 1.00 93.75 106 PRO A C 1
ATOM 762 O O . PRO A 1 106 ? -3.905 -1.806 -11.534 1.00 93.75 106 PRO A O 1
ATOM 765 N N . ASN A 1 107 ? -1.682 -1.572 -11.360 1.00 94.88 107 ASN A N 1
ATOM 766 C CA . ASN A 1 107 ? -1.613 -1.931 -9.939 1.00 94.88 107 ASN A CA 1
ATOM 767 C C . ASN A 1 107 ? -2.164 -0.823 -9.037 1.00 94.88 107 ASN A C 1
ATOM 769 O O . ASN A 1 107 ? -2.944 -1.114 -8.129 1.00 94.88 107 ASN A O 1
ATOM 773 N N . TYR A 1 108 ? -1.865 0.448 -9.323 1.00 93.50 108 TYR A N 1
ATOM 774 C CA . TYR A 1 108 ? -2.485 1.574 -8.613 1.00 93.50 108 TYR A CA 1
ATOM 775 C C . TYR A 1 108 ? -4.003 1.612 -8.826 1.00 93.50 108 TYR A C 1
ATOM 777 O O . TYR A 1 108 ? -4.758 1.862 -7.883 1.00 93.50 108 TYR A O 1
ATOM 785 N N . LEU A 1 109 ? -4.477 1.302 -10.038 1.00 94.44 109 LEU A N 1
ATOM 786 C CA . LEU A 1 109 ? -5.912 1.196 -10.328 1.00 94.44 109 LEU A CA 1
ATOM 787 C C . LEU A 1 109 ? -6.561 0.031 -9.573 1.00 94.44 109 LEU A C 1
ATOM 789 O O . LEU A 1 109 ? -7.657 0.183 -9.030 1.00 94.44 109 LEU A O 1
ATOM 793 N N . ALA A 1 110 ? -5.870 -1.107 -9.470 1.00 96.38 110 ALA A N 1
ATOM 794 C CA . ALA A 1 110 ? -6.323 -2.239 -8.675 1.00 96.38 110 ALA A CA 1
ATOM 795 C C . ALA A 1 110 ? -6.424 -1.893 -7.180 1.00 96.38 110 ALA A C 1
ATOM 797 O O . ALA A 1 110 ? -7.447 -2.188 -6.564 1.00 96.38 110 ALA A O 1
ATOM 798 N N . LEU A 1 111 ? -5.413 -1.213 -6.626 1.00 96.44 111 LEU A N 1
ATOM 799 C CA . LEU A 1 111 ? -5.359 -0.781 -5.224 1.00 96.44 111 LEU A CA 1
ATOM 800 C C . LEU A 1 111 ? -6.431 0.248 -4.852 1.00 96.44 111 LEU A C 1
ATOM 802 O O . LEU A 1 111 ? -6.795 0.337 -3.685 1.00 96.44 111 LEU A O 1
ATOM 806 N N . THR A 1 112 ? -6.906 1.046 -5.811 1.00 94.94 112 THR A N 1
ATOM 807 C CA . THR A 1 112 ? -7.800 2.183 -5.533 1.00 94.94 112 THR A CA 1
ATOM 808 C C . THR A 1 112 ? -9.228 1.979 -6.016 1.00 94.94 112 THR A C 1
ATOM 810 O O . THR A 1 112 ? -10.144 2.499 -5.393 1.00 94.94 112 THR A O 1
ATOM 813 N N . SER A 1 113 ? -9.448 1.228 -7.096 1.00 95.88 113 SER A N 1
ATOM 814 C CA . SER A 1 113 ? -10.776 1.055 -7.709 1.00 95.88 113 SER A CA 1
ATOM 815 C C . SER A 1 113 ? -11.244 -0.398 -7.779 1.00 95.88 113 SER A C 1
ATOM 817 O O . SER A 1 113 ? -12.357 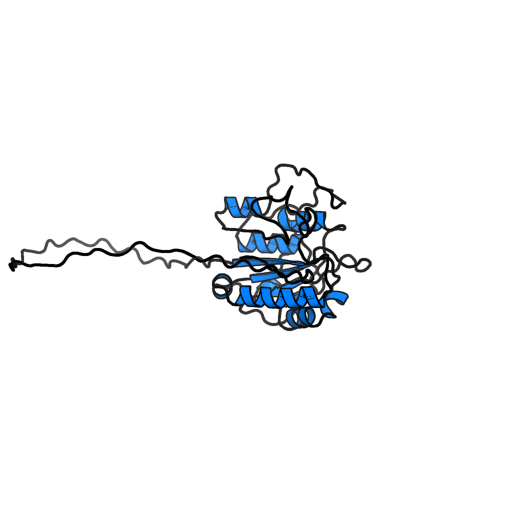-0.677 -8.223 1.00 95.88 113 SER A O 1
ATOM 819 N N . GLY A 1 114 ? -10.389 -1.352 -7.401 1.00 96.62 114 GLY A N 1
ATOM 820 C CA . GLY A 1 114 ? -10.689 -2.771 -7.555 1.00 96.62 114 GLY A CA 1
ATOM 821 C C . GLY A 1 114 ? -10.756 -3.220 -9.019 1.00 96.62 114 GLY A C 1
ATOM 822 O O . GLY A 1 114 ? -11.278 -4.296 -9.304 1.00 96.62 114 GLY A O 1
ATOM 823 N N . ASN A 1 115 ? -10.241 -2.425 -9.962 1.00 95.31 115 ASN A N 1
ATOM 824 C CA . ASN A 1 115 ? -10.300 -2.704 -11.393 1.00 95.31 115 ASN A CA 1
ATOM 825 C C . ASN A 1 115 ? -9.055 -2.154 -12.107 1.00 95.31 115 ASN A C 1
ATOM 827 O O . ASN A 1 115 ? -8.577 -1.077 -11.774 1.00 95.31 115 ASN A O 1
ATOM 831 N N . THR A 1 116 ? -8.533 -2.875 -13.100 1.00 94.81 116 THR A N 1
ATOM 832 C CA . THR A 1 116 ? -7.463 -2.370 -13.984 1.00 94.81 116 THR A CA 1
ATOM 833 C C . THR A 1 116 ? -8.010 -1.592 -15.179 1.00 94.81 116 THR A C 1
ATOM 835 O O . THR A 1 116 ? -7.248 -0.997 -15.932 1.00 94.81 116 THR A O 1
ATOM 838 N N . TRP A 1 117 ? -9.327 -1.638 -15.399 1.00 93.62 117 TRP A N 1
ATOM 839 C CA . TRP A 1 117 ? -10.031 -1.057 -16.546 1.00 93.62 117 TRP A CA 1
ATOM 840 C C . TRP A 1 117 ? -9.546 -1.584 -17.903 1.00 93.62 117 TRP A C 1
ATOM 842 O O . TRP A 1 117 ? -9.780 -0.963 -18.936 1.00 93.62 117 TRP A O 1
ATOM 852 N N . GLY A 1 118 ? -8.879 -2.744 -17.910 1.00 93.81 118 GLY A N 1
ATOM 853 C CA . GLY A 1 118 ? -8.243 -3.301 -19.104 1.00 93.81 118 GLY A CA 1
ATOM 854 C C . GLY A 1 118 ? -7.015 -2.517 -19.576 1.00 93.81 118 GLY A C 1
ATOM 855 O O . GLY A 1 118 ? -6.528 -2.782 -20.671 1.00 93.81 118 GLY A O 1
ATOM 856 N N . ILE A 1 119 ? -6.517 -1.568 -18.776 1.00 93.44 119 ILE A N 1
ATOM 857 C CA . ILE A 1 119 ? -5.303 -0.808 -19.075 1.00 93.44 119 ILE A CA 1
ATOM 858 C C . ILE A 1 119 ? -4.090 -1.724 -18.899 1.00 93.44 119 ILE A C 1
ATOM 860 O O . ILE A 1 119 ? -4.002 -2.489 -17.938 1.00 93.44 119 ILE A O 1
ATOM 864 N N . THR A 1 120 ? -3.160 -1.650 -19.850 1.00 94.06 120 THR A N 1
ATOM 865 C CA . THR A 1 120 ? -1.957 -2.499 -19.910 1.00 94.06 120 THR A CA 1
ATOM 866 C C . THR A 1 120 ? -0.677 -1.691 -20.132 1.00 94.06 120 THR A C 1
ATOM 868 O O . THR A 1 120 ? 0.329 -2.239 -20.578 1.00 94.06 120 THR A O 1
ATOM 871 N N . ASP A 1 121 ? -0.713 -0.383 -19.884 1.00 91.25 121 ASP A N 1
ATOM 872 C CA . ASP A 1 121 ? 0.423 0.526 -20.022 1.00 91.25 121 ASP A CA 1
ATOM 873 C C . ASP A 1 121 ? 0.431 1.579 -18.895 1.00 91.25 121 ASP A C 1
ATOM 875 O O . ASP A 1 121 ? -0.501 1.635 -18.096 1.00 91.25 121 ASP A O 1
ATOM 879 N N . ASP A 1 122 ? 1.493 2.390 -18.836 1.00 89.19 122 ASP A N 1
ATOM 880 C CA . ASP A 1 122 ? 1.705 3.472 -17.856 1.00 89.19 122 ASP A CA 1
ATOM 881 C C . ASP A 1 122 ? 1.319 4.868 -18.393 1.00 89.19 122 ASP A C 1
ATOM 883 O O . ASP A 1 122 ? 1.744 5.910 -17.884 1.00 89.19 122 ASP A O 1
ATOM 887 N N . GLY A 1 123 ? 0.580 4.917 -19.497 1.00 85.50 123 GLY A N 1
ATOM 888 C CA . GLY A 1 123 ? 0.101 6.152 -20.095 1.00 85.50 123 GLY A CA 1
ATOM 889 C C . GLY A 1 123 ? -0.968 6.828 -19.242 1.00 85.50 123 GLY A C 1
ATOM 890 O O . GLY A 1 123 ? -1.591 6.231 -18.372 1.00 85.50 123 GLY A O 1
ATOM 891 N N . TYR A 1 124 ? -1.226 8.106 -19.507 1.00 85.25 124 TYR A N 1
ATOM 892 C CA . TYR A 1 124 ? -2.416 8.742 -18.952 1.00 85.25 124 TYR A CA 1
ATOM 893 C C . TYR A 1 124 ? -3.668 8.191 -19.643 1.00 85.25 124 TYR A C 1
ATOM 895 O O . TYR A 1 124 ? -3.764 8.235 -20.871 1.00 85.25 124 TYR A O 1
ATOM 903 N N . HIS A 1 125 ? -4.650 7.767 -18.847 1.00 86.44 125 HIS A N 1
ATOM 904 C CA . HIS A 1 125 ? -5.958 7.323 -19.323 1.00 86.44 125 HIS A CA 1
ATOM 905 C C . HIS A 1 125 ? -7.063 8.105 -18.629 1.00 86.44 125 HIS A C 1
ATOM 907 O O . HIS A 1 125 ? -7.054 8.278 -17.410 1.00 86.44 125 HIS A O 1
ATOM 913 N N . SER A 1 126 ? -8.047 8.552 -19.403 1.00 86.62 126 SER A N 1
ATOM 914 C CA . SER A 1 126 ? -9.297 9.042 -18.834 1.00 86.62 126 SER A CA 1
ATOM 915 C C . SER A 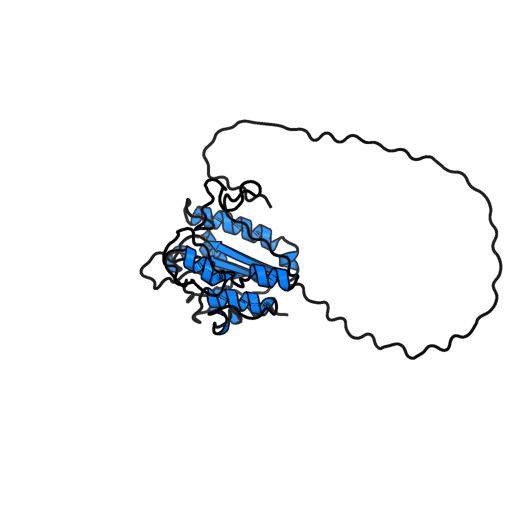1 126 ? -10.134 7.843 -18.410 1.00 86.62 126 SER A C 1
ATOM 917 O O . SER A 1 126 ? -10.619 7.085 -19.248 1.00 86.62 126 SER A O 1
ATOM 919 N N . LEU A 1 127 ? -10.274 7.666 -17.102 1.00 84.31 127 LEU A N 1
ATOM 920 C CA . LEU A 1 127 ? -11.124 6.632 -16.532 1.00 84.31 127 LEU A CA 1
ATOM 921 C C . LEU A 1 127 ? -12.588 7.087 -16.581 1.00 84.31 127 LEU A C 1
ATOM 923 O O . LEU A 1 127 ? -12.850 8.293 -16.516 1.00 84.31 127 LEU A O 1
ATOM 927 N N . PRO A 1 128 ? -13.552 6.157 -16.703 1.00 81.56 128 PRO A N 1
ATOM 928 C CA . PRO A 1 128 ? -14.950 6.497 -16.462 1.00 81.56 128 PRO A CA 1
ATOM 929 C C . PRO A 1 128 ? -15.112 7.041 -15.036 1.00 81.56 128 PRO A C 1
ATOM 931 O O . PRO A 1 128 ? -14.271 6.758 -14.183 1.00 81.56 128 PRO A O 1
ATOM 934 N N . ASP A 1 129 ? -16.198 7.777 -14.772 1.00 71.56 129 ASP A N 1
ATOM 935 C CA . ASP A 1 129 ? -16.579 8.158 -13.405 1.00 71.56 129 ASP A CA 1
ATOM 936 C C . ASP A 1 129 ? -16.762 6.877 -12.579 1.00 71.56 129 ASP A C 1
ATOM 938 O O . ASP A 1 129 ? -17.799 6.210 -12.616 1.00 71.56 129 ASP A O 1
ATOM 942 N N . ALA A 1 130 ? -15.693 6.489 -11.898 1.00 68.06 130 ALA A N 1
ATOM 943 C CA . ALA A 1 130 ? -15.578 5.246 -11.175 1.00 68.06 130 ALA A CA 1
ATOM 944 C C . ALA A 1 130 ? -15.647 5.540 -9.684 1.00 68.06 130 ALA A C 1
ATOM 946 O O . ALA A 1 130 ? -15.027 6.479 -9.188 1.00 68.06 130 ALA A O 1
ATOM 947 N N . ALA A 1 131 ? -16.384 4.702 -8.959 1.00 83.50 131 ALA A N 1
ATOM 948 C CA . ALA A 1 131 ? -16.231 4.641 -7.519 1.00 83.50 131 ALA A CA 1
ATOM 949 C C . ALA A 1 131 ? -14.820 4.117 -7.221 1.00 83.50 131 ALA A C 1
ATOM 951 O O . ALA A 1 131 ? -14.495 2.977 -7.552 1.00 83.50 131 ALA A O 1
ATOM 952 N N . ASP A 1 132 ? -13.995 4.971 -6.629 1.00 93.56 132 ASP A N 1
ATOM 953 C CA . ASP A 1 132 ? -12.707 4.607 -6.058 1.00 93.56 132 ASP A CA 1
ATOM 954 C C . ASP A 1 132 ? -12.747 4.748 -4.531 1.00 93.56 132 ASP A C 1
ATOM 956 O O . ASP A 1 132 ? -13.677 5.317 -3.945 1.00 93.56 132 ASP A O 1
ATOM 960 N N . LEU A 1 133 ? -11.727 4.207 -3.874 1.00 96.00 133 LEU A N 1
ATOM 961 C CA . LEU A 1 133 ? -11.577 4.236 -2.428 1.00 96.00 133 LEU A CA 1
ATOM 962 C C . LEU A 1 133 ? -11.587 5.674 -1.883 1.00 96.00 133 LEU A C 1
ATOM 964 O O . LEU A 1 133 ? -12.157 5.924 -0.825 1.00 96.00 133 LEU A O 1
ATOM 968 N N . GLY A 1 134 ? -11.009 6.639 -2.603 1.00 94.44 134 GLY A N 1
ATOM 969 C CA . GLY A 1 134 ? -11.034 8.048 -2.214 1.00 94.44 134 GLY A CA 1
ATOM 970 C C . GLY A 1 134 ? -12.457 8.611 -2.194 1.00 94.44 134 GLY A C 1
ATOM 971 O O . GLY A 1 134 ? -12.864 9.239 -1.215 1.00 94.44 134 GLY A O 1
ATOM 972 N N . ALA A 1 135 ? -13.248 8.327 -3.229 1.00 94.50 135 ALA A N 1
ATOM 973 C CA . ALA A 1 135 ? -14.655 8.700 -3.307 1.00 94.50 135 ALA A CA 1
ATOM 974 C C . ALA A 1 135 ? -15.487 8.036 -2.196 1.00 94.50 135 ALA A C 1
ATOM 976 O O . ALA A 1 135 ? -16.345 8.692 -1.595 1.00 94.50 135 ALA A O 1
ATOM 977 N N . GLN A 1 136 ? -15.215 6.767 -1.872 1.00 96.19 136 GLN A N 1
ATOM 978 C CA . GLN A 1 136 ? -15.870 6.070 -0.762 1.00 96.19 136 GLN A CA 1
ATOM 979 C C . GLN A 1 136 ? -15.537 6.694 0.592 1.00 96.19 136 GLN A C 1
ATOM 981 O O . GLN A 1 136 ? -16.448 6.986 1.367 1.00 96.19 136 GLN A O 1
ATOM 986 N N . LEU A 1 137 ? -14.254 6.952 0.860 1.00 96.00 137 LEU A N 1
ATOM 987 C CA . LEU A 1 137 ? -13.798 7.587 2.096 1.00 96.00 137 LEU A CA 1
ATOM 988 C C . LEU A 1 137 ? -14.416 8.981 2.248 1.00 96.00 137 LEU A C 1
ATOM 990 O O . LEU A 1 137 ? -14.971 9.295 3.300 1.00 96.00 137 LEU A O 1
ATOM 994 N N . THR A 1 138 ? -14.417 9.789 1.182 1.00 95.31 138 THR A N 1
ATOM 995 C CA . THR A 1 138 ? -15.077 11.102 1.170 1.00 95.31 138 THR A CA 1
ATOM 996 C C . THR A 1 138 ? -16.573 10.992 1.461 1.00 95.31 138 THR A C 1
ATOM 998 O O . THR A 1 138 ? -17.082 11.736 2.297 1.00 95.31 138 THR A O 1
ATOM 1001 N N . THR A 1 139 ? -17.275 10.057 0.816 1.00 95.44 139 THR A N 1
ATOM 1002 C CA . THR A 1 139 ? -18.720 9.848 1.012 1.00 95.44 139 THR A CA 1
ATOM 1003 C C . THR A 1 139 ? -19.043 9.401 2.437 1.00 95.44 139 THR A C 1
ATOM 1005 O O . THR A 1 139 ? -20.028 9.850 3.019 1.00 95.44 139 THR A O 1
ATOM 1008 N N . ALA A 1 140 ? -18.194 8.560 3.028 1.00 94.94 140 ALA A N 1
ATOM 1009 C CA . ALA A 1 140 ? -18.331 8.083 4.401 1.00 94.94 140 ALA A CA 1
ATOM 1010 C C . ALA A 1 140 ? -17.904 9.117 5.462 1.00 94.94 140 ALA A C 1
ATOM 1012 O O . ALA A 1 140 ? -17.982 8.838 6.657 1.00 94.94 140 ALA A O 1
ATOM 1013 N N . GLY A 1 141 ? -17.433 10.303 5.057 1.00 95.12 141 GLY A N 1
ATOM 1014 C CA . GLY A 1 141 ? -16.914 11.317 5.977 1.00 95.12 141 GLY A CA 1
ATOM 1015 C C . GLY A 1 141 ? -15.571 10.945 6.616 1.00 95.12 141 GLY A C 1
ATOM 1016 O O . GLY A 1 141 ? -15.174 11.553 7.610 1.00 95.12 141 GLY A O 1
ATOM 1017 N N . VAL A 1 142 ? -14.854 9.966 6.056 1.00 94.31 142 VAL A N 1
ATOM 1018 C CA . VAL A 1 142 ? -13.516 9.573 6.499 1.00 94.31 142 VAL A CA 1
ATOM 1019 C C . VAL A 1 142 ? -12.490 10.502 5.859 1.00 94.31 142 VAL A C 1
ATOM 1021 O O . VAL A 1 142 ? -12.363 10.592 4.637 1.00 94.31 142 VAL A O 1
ATOM 1024 N N . SER A 1 143 ? -11.727 11.214 6.687 1.00 94.88 143 SER A N 1
ATOM 1025 C CA . SER A 1 143 ? -10.661 12.076 6.183 1.00 94.88 143 SER A CA 1
ATOM 1026 C C . SER A 1 143 ? -9.541 11.241 5.567 1.00 94.88 143 SER A C 1
ATOM 1028 O O . SER A 1 143 ? -8.993 10.365 6.236 1.00 94.88 143 SER A O 1
ATOM 1030 N N . TRP A 1 144 ? -9.136 11.571 4.344 1.00 94.81 144 TRP A N 1
ATOM 1031 C CA . TRP A 1 144 ? -8.027 10.907 3.668 1.00 94.81 144 TRP A CA 1
ATOM 1032 C C . TRP A 1 144 ? -7.147 11.907 2.922 1.00 94.81 144 TRP A C 1
ATOM 1034 O O . TRP A 1 144 ? -7.558 13.027 2.607 1.00 94.81 144 TRP A O 1
ATOM 1044 N N . ARG A 1 145 ? -5.897 11.505 2.691 1.00 92.62 145 ARG A N 1
ATOM 1045 C CA . ARG A 1 145 ? -4.916 12.224 1.877 1.00 92.62 145 ARG A CA 1
ATOM 1046 C C . ARG A 1 145 ? -4.002 11.214 1.203 1.00 92.62 145 ARG A C 1
ATOM 1048 O O . ARG A 1 145 ? -3.651 10.213 1.820 1.00 92.62 145 ARG A O 1
ATOM 1055 N N . ALA A 1 146 ? -3.578 11.535 -0.010 1.00 89.19 146 ALA A N 1
ATOM 1056 C CA . ALA A 1 146 ? -2.511 10.837 -0.707 1.00 89.19 146 ALA A CA 1
ATOM 1057 C C . ALA A 1 146 ? -1.332 11.795 -0.914 1.00 89.19 146 ALA A C 1
ATOM 1059 O O . ALA A 1 146 ? -1.521 13.005 -1.069 1.00 89.19 146 ALA A O 1
ATOM 1060 N N . TYR A 1 147 ? -0.121 11.255 -0.855 1.00 87.12 147 TYR A N 1
ATOM 1061 C CA . TYR A 1 147 ? 1.112 12.015 -0.999 1.00 87.12 147 TYR A CA 1
ATOM 1062 C C . TYR A 1 147 ? 1.992 11.300 -2.001 1.00 87.12 147 TYR A C 1
ATOM 1064 O O . TYR A 1 147 ? 2.425 10.197 -1.701 1.00 87.12 147 TYR A O 1
ATOM 1072 N N . MET A 1 148 ? 2.280 11.964 -3.118 1.00 84.62 148 MET A N 1
ATOM 1073 C CA . MET A 1 148 ? 3.127 11.407 -4.160 1.00 84.62 148 MET A CA 1
ATOM 1074 C C . MET A 1 148 ? 4.469 12.130 -4.232 1.00 84.62 148 MET A C 1
ATOM 1076 O O . MET A 1 148 ? 4.526 13.358 -4.085 1.00 84.62 148 MET A O 1
ATOM 1080 N N . GLU A 1 149 ? 5.555 11.392 -4.455 1.00 80.38 149 GLU A N 1
ATOM 1081 C CA . GLU A 1 149 ? 6.897 11.968 -4.588 1.00 80.38 149 GLU A CA 1
ATOM 1082 C C . GLU A 1 149 ? 6.949 13.027 -5.696 1.00 80.38 149 GLU A C 1
ATOM 1084 O O . GLU A 1 149 ? 6.456 12.846 -6.803 1.00 80.38 149 GLU A O 1
ATOM 1089 N N . GLY A 1 150 ? 7.509 14.195 -5.369 1.00 81.69 150 GLY A N 1
ATOM 1090 C CA . GLY A 1 150 ? 7.624 15.319 -6.298 1.00 81.69 150 GLY A CA 1
ATOM 1091 C C . GLY A 1 150 ? 6.315 16.049 -6.620 1.00 81.69 150 GLY A C 1
ATOM 1092 O O . GLY A 1 150 ? 6.377 17.119 -7.229 1.00 81.69 150 GLY A O 1
ATOM 1093 N N . MET A 1 151 ? 5.140 15.543 -6.212 1.00 83.12 151 MET A N 1
ATOM 1094 C CA . MET A 1 151 ? 3.882 16.238 -6.482 1.00 83.12 151 MET A CA 1
ATOM 1095 C C . MET A 1 151 ? 3.829 17.539 -5.681 1.00 83.12 151 MET A C 1
ATOM 1097 O O . MET A 1 151 ? 3.972 17.563 -4.456 1.00 83.12 151 MET A O 1
ATOM 1101 N N . THR A 1 152 ? 3.582 18.642 -6.379 1.00 83.62 152 THR A N 1
ATOM 1102 C CA . THR A 1 152 ? 3.400 19.952 -5.753 1.00 83.62 152 THR A CA 1
ATOM 1103 C C . THR A 1 152 ? 1.929 20.335 -5.780 1.00 83.62 152 THR A C 1
ATOM 1105 O O . THR A 1 152 ? 1.250 20.159 -6.793 1.00 83.62 152 THR A O 1
ATOM 1108 N N . ALA A 1 153 ? 1.434 20.881 -4.668 1.00 80.62 153 ALA A N 1
ATOM 1109 C CA . ALA A 1 153 ? 0.032 21.277 -4.548 1.00 80.62 153 ALA A CA 1
ATOM 1110 C C . ALA A 1 153 ? -0.378 22.306 -5.620 1.00 80.62 153 ALA A C 1
ATOM 1112 O O . ALA A 1 153 ? -1.468 22.206 -6.175 1.00 80.62 153 ALA A O 1
ATOM 1113 N N . ASP A 1 154 ? 0.515 23.242 -5.957 1.00 84.38 154 ASP A N 1
ATOM 1114 C CA . ASP A 1 154 ? 0.227 24.322 -6.910 1.00 84.38 154 ASP A CA 1
ATOM 1115 C C . ASP A 1 154 ? 0.185 23.834 -8.366 1.00 84.38 154 ASP A C 1
ATOM 1117 O O . ASP A 1 154 ? -0.607 24.321 -9.181 1.00 84.38 154 ASP A O 1
ATOM 1121 N N . ALA A 1 155 ? 1.028 22.859 -8.718 1.00 82.56 155 ALA A N 1
ATOM 1122 C CA . ALA A 1 155 ? 1.049 22.317 -10.071 1.00 82.56 155 ALA A CA 1
ATOM 1123 C C . ALA A 1 155 ? -0.036 21.246 -10.279 1.00 82.56 155 ALA A C 1
ATOM 1125 O O . ALA A 1 155 ? -0.595 21.147 -11.378 1.00 82.56 155 ALA A O 1
ATOM 1126 N N . GLY A 1 156 ? -0.376 20.496 -9.225 1.00 81.50 156 GLY A N 1
ATOM 1127 C CA . GLY A 1 156 ? -1.297 19.361 -9.275 1.00 81.50 156 GLY A CA 1
ATOM 1128 C C . GLY A 1 156 ? -0.722 18.178 -10.061 1.00 81.50 156 GLY A C 1
ATOM 1129 O O . GLY A 1 156 ? 0.436 18.204 -10.486 1.00 81.50 156 GLY A O 1
ATOM 1130 N N . CYS A 1 157 ? -1.529 17.139 -10.285 1.00 78.25 157 CYS A N 1
ATOM 1131 C CA . CYS A 1 157 ? -1.075 15.902 -10.932 1.00 78.25 157 CYS A CA 1
ATOM 1132 C C . CYS A 1 157 ? -0.563 16.138 -12.362 1.00 78.25 157 CYS A C 1
ATOM 1134 O O . CYS A 1 157 ? 0.505 15.681 -12.730 1.00 78.25 157 CYS A O 1
ATOM 1136 N N . LEU A 1 158 ? -1.276 16.911 -13.184 1.00 82.44 158 LEU A N 1
ATOM 1137 C CA . LEU A 1 158 ? -0.937 17.022 -14.612 1.00 82.44 158 LEU A CA 1
ATOM 1138 C C . LEU A 1 158 ? 0.289 17.896 -14.918 1.00 82.44 158 LEU A C 1
ATOM 1140 O O . LEU A 1 158 ? 0.750 17.911 -16.056 1.00 82.44 158 LEU A O 1
ATOM 1144 N N . ARG A 1 159 ? 0.778 18.681 -13.949 1.00 83.44 159 ARG A N 1
ATOM 1145 C CA . ARG A 1 159 ? 1.829 19.688 -14.193 1.00 83.44 159 ARG A CA 1
ATOM 1146 C C . ARG A 1 159 ? 2.976 19.647 -13.191 1.00 83.44 159 ARG A C 1
ATOM 1148 O O . ARG A 1 159 ? 3.881 20.473 -13.300 1.00 83.44 159 ARG A O 1
ATOM 1155 N N . SER A 1 160 ? 2.933 18.752 -12.202 1.00 83.75 160 SER A N 1
ATOM 1156 C CA . SER A 1 160 ? 4.041 18.619 -11.257 1.00 83.75 160 SER A CA 1
ATOM 1157 C C . SER A 1 160 ? 5.303 18.173 -12.000 1.00 83.75 160 SER A C 1
ATOM 1159 O O . SER A 1 160 ? 5.225 17.277 -12.841 1.00 83.75 160 SER A O 1
ATOM 1161 N N . PRO A 1 161 ? 6.451 18.820 -11.745 1.00 81.38 161 PRO A N 1
ATOM 1162 C CA . PRO A 1 161 ? 7.699 18.458 -12.395 1.00 81.38 161 PRO A CA 1
ATOM 1163 C C . PRO A 1 161 ? 8.265 17.163 -11.806 1.00 81.38 161 PRO A C 1
ATOM 1165 O O . PRO A 1 161 ? 7.890 16.736 -10.713 1.00 81.38 161 PRO A O 1
ATOM 1168 N N . TYR A 1 162 ? 9.244 16.591 -12.503 1.00 75.25 162 TYR A N 1
ATOM 1169 C CA . TYR A 1 162 ? 10.102 15.541 -11.959 1.00 75.25 162 TYR A CA 1
ATOM 1170 C C . TYR A 1 162 ? 10.630 15.941 -10.555 1.00 75.25 162 TYR A C 1
ATOM 1172 O O . TYR A 1 162 ? 11.012 17.104 -10.370 1.00 75.25 162 TYR A O 1
ATOM 1180 N N . PRO A 1 163 ? 10.651 15.031 -9.560 1.00 75.56 163 PRO A N 1
ATOM 1181 C CA . PRO A 1 163 ? 10.519 13.575 -9.684 1.00 75.56 163 PRO A CA 1
ATOM 1182 C C . PRO A 1 163 ? 9.090 13.019 -9.749 1.00 75.56 163 PRO A C 1
ATOM 1184 O O . PRO A 1 163 ? 8.929 11.806 -9.774 1.00 75.56 163 PRO A O 1
ATOM 1187 N N . TYR A 1 164 ? 8.052 13.858 -9.831 1.00 79.69 164 TYR A N 1
ATOM 1188 C CA . TYR A 1 164 ? 6.697 13.343 -10.022 1.00 79.69 164 TYR A CA 1
ATOM 1189 C C . TYR A 1 164 ? 6.495 12.758 -11.423 1.00 79.69 164 TYR A C 1
ATOM 1191 O O . TYR A 1 164 ? 6.856 13.380 -12.427 1.00 79.69 164 TYR A O 1
ATOM 1199 N N . ALA A 1 165 ? 5.831 11.606 -11.490 1.00 74.12 165 ALA A N 1
ATOM 1200 C CA . ALA A 1 165 ? 5.309 11.028 -12.719 1.00 74.12 165 ALA A CA 1
ATOM 1201 C C . ALA A 1 165 ? 3.875 10.530 -12.490 1.00 74.12 165 ALA A C 1
ATOM 1203 O O . ALA A 1 165 ? 3.583 9.920 -11.471 1.00 74.12 165 ALA A O 1
ATOM 1204 N N . LEU A 1 166 ? 2.978 10.733 -13.465 1.00 71.94 166 LEU A N 1
ATOM 1205 C CA . LEU A 1 166 ? 1.572 10.290 -13.375 1.00 71.94 166 LEU A CA 1
ATOM 1206 C C . LEU A 1 166 ? 1.408 8.775 -13.168 1.00 71.94 166 LEU A C 1
ATOM 1208 O O . LEU A 1 166 ? 0.355 8.331 -12.725 1.00 71.94 166 LEU A O 1
ATOM 1212 N N . LYS A 1 167 ? 2.435 8.008 -13.530 1.00 65.44 167 LYS A N 1
ATOM 1213 C CA . LYS A 1 167 ? 2.436 6.548 -13.564 1.00 65.44 167 LYS A CA 1
ATOM 1214 C C . LYS A 1 167 ? 2.936 5.864 -12.288 1.00 65.44 167 LYS A C 1
ATOM 1216 O O . LYS A 1 167 ? 2.781 4.656 -12.205 1.00 65.44 167 LYS A O 1
ATOM 1221 N N . HIS A 1 168 ? 3.548 6.604 -11.353 1.00 61.31 168 HIS A N 1
ATOM 1222 C CA . HIS A 1 168 ? 4.396 6.020 -10.302 1.00 61.31 168 HIS A CA 1
ATOM 1223 C C . HIS A 1 168 ? 4.471 6.840 -9.013 1.00 61.31 168 HIS A C 1
ATOM 1225 O O . HIS A 1 168 ? 4.415 8.071 -9.051 1.00 61.31 168 HIS A O 1
ATOM 1231 N N . ASP A 1 169 ? 4.655 6.147 -7.885 1.00 58.88 169 ASP A N 1
ATOM 1232 C CA . ASP A 1 169 ? 4.874 6.720 -6.551 1.00 58.88 169 ASP A CA 1
ATOM 1233 C C . ASP A 1 169 ? 5.387 5.676 -5.525 1.00 58.88 169 ASP A C 1
ATOM 1235 O O . ASP A 1 169 ? 4.678 4.690 -5.301 1.00 58.88 169 ASP A O 1
ATOM 1239 N N . PRO A 1 170 ? 6.469 5.904 -4.745 1.00 57.97 170 PRO A N 1
ATOM 1240 C CA . PRO A 1 170 ? 7.755 6.569 -4.981 1.00 57.97 170 PRO A CA 1
ATOM 1241 C C . PRO A 1 170 ? 8.963 5.587 -4.974 1.00 57.97 170 PRO A C 1
ATOM 1243 O O . PRO A 1 170 ? 8.890 4.487 -4.420 1.00 57.97 170 PRO A O 1
ATOM 1246 N N . GLY A 1 171 ? 10.147 6.030 -5.437 1.00 55.09 171 GLY A N 1
ATOM 1247 C CA . GLY A 1 171 ? 11.409 5.256 -5.325 1.00 55.09 171 GLY A CA 1
ATOM 1248 C C . GLY A 1 171 ? 12.140 4.895 -6.625 1.00 55.09 171 GLY A C 1
ATOM 1249 O O . GLY A 1 171 ? 13.186 4.255 -6.554 1.00 55.09 171 GLY A O 1
ATOM 1250 N N . HIS A 1 172 ? 11.652 5.355 -7.777 1.00 54.53 172 HIS A N 1
ATOM 1251 C CA . HIS A 1 172 ? 12.171 5.048 -9.119 1.00 54.53 172 HIS A CA 1
ATOM 1252 C C . HIS A 1 172 ? 13.679 5.315 -9.341 1.00 54.53 172 HIS A C 1
ATOM 1254 O O . HIS A 1 172 ? 14.295 4.696 -10.208 1.00 54.53 172 HIS A O 1
ATOM 1260 N N . ASP A 1 173 ? 14.315 6.186 -8.546 1.00 64.06 173 ASP A N 1
ATOM 1261 C CA . ASP A 1 173 ? 15.653 6.710 -8.870 1.00 64.06 173 ASP A CA 1
ATOM 1262 C C . ASP A 1 173 ? 16.759 6.364 -7.862 1.00 64.06 173 ASP A C 1
ATOM 1264 O O . ASP A 1 173 ? 17.861 6.921 -7.928 1.00 64.06 173 ASP A O 1
ATOM 1268 N N . CYS A 1 174 ? 16.505 5.467 -6.905 1.00 71.94 174 CYS A N 1
ATOM 1269 C CA . CYS A 1 174 ? 17.505 5.120 -5.896 1.00 71.94 174 CYS A CA 1
ATOM 1270 C C . CYS A 1 174 ? 17.580 3.622 -5.576 1.00 71.94 174 CYS A C 1
ATOM 1272 O O . CYS A 1 174 ? 16.713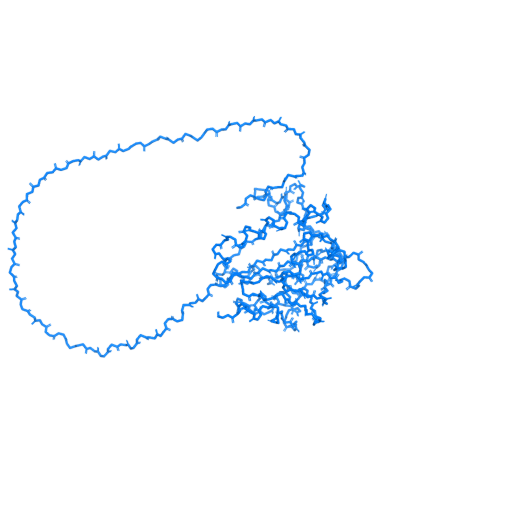 2.826 -5.918 1.00 71.94 174 CYS A O 1
ATOM 1274 N N . THR A 1 175 ? 18.684 3.212 -4.948 1.00 83.75 175 THR A N 1
ATOM 1275 C CA . THR A 1 175 ? 18.879 1.817 -4.538 1.00 83.75 175 THR A CA 1
ATOM 1276 C C . THR A 1 175 ? 17.915 1.446 -3.411 1.00 83.75 175 THR A C 1
ATOM 1278 O O . THR A 1 175 ? 17.494 2.309 -2.636 1.00 83.75 175 THR A O 1
ATOM 1281 N N . LEU A 1 176 ? 17.643 0.148 -3.239 1.00 85.88 176 LEU A N 1
ATOM 1282 C CA . LEU A 1 176 ? 16.821 -0.338 -2.122 1.00 85.88 176 LEU A CA 1
ATOM 1283 C C . LEU A 1 176 ? 17.341 0.085 -0.750 1.00 85.88 176 LEU A C 1
ATOM 1285 O O . LEU A 1 176 ? 16.551 0.275 0.163 1.00 85.88 176 LEU A O 1
ATOM 1289 N N . GLU A 1 177 ? 18.647 0.298 -0.613 1.00 85.56 177 GLU A N 1
ATOM 1290 C CA . GLU A 1 177 ? 19.236 0.796 0.628 1.00 85.56 177 GLU A CA 1
ATOM 1291 C C . GLU A 1 177 ? 18.808 2.239 0.937 1.00 85.56 177 GLU A C 1
ATOM 1293 O O . GLU A 1 177 ? 18.452 2.573 2.069 1.00 85.56 177 GLU A O 1
ATOM 1298 N N . VAL A 1 178 ? 18.794 3.102 -0.084 1.00 85.94 178 VAL A N 1
ATOM 1299 C CA . VAL A 1 178 ? 18.361 4.500 0.041 1.00 85.94 178 VAL A CA 1
ATOM 1300 C C . VAL A 1 178 ? 16.852 4.565 0.276 1.00 85.94 178 VAL A C 1
ATOM 1302 O O . VAL A 1 178 ? 16.401 5.267 1.184 1.00 85.94 178 VAL A O 1
ATOM 1305 N N . ALA A 1 179 ? 16.077 3.805 -0.503 1.00 85.81 179 ALA A N 1
ATOM 1306 C CA . ALA A 1 179 ? 14.630 3.704 -0.338 1.00 85.81 179 ALA A CA 1
ATOM 1307 C C . ALA A 1 179 ? 14.261 3.139 1.044 1.00 85.81 179 ALA A C 1
ATOM 1309 O O . ALA A 1 179 ? 13.406 3.697 1.729 1.00 85.81 179 ALA A O 1
ATOM 1310 N N . GLY A 1 180 ? 14.962 2.095 1.487 1.00 86.94 180 GLY A N 1
ATOM 1311 C CA . GLY A 1 180 ? 14.798 1.461 2.790 1.00 86.94 180 GLY A CA 1
ATOM 1312 C C . GLY A 1 180 ? 15.144 2.391 3.954 1.00 86.94 180 GLY A C 1
ATOM 1313 O O . GLY A 1 180 ? 14.372 2.499 4.898 1.00 86.94 180 GLY A O 1
ATOM 1314 N N . THR A 1 181 ? 16.232 3.159 3.857 1.00 88.00 181 THR A N 1
ATOM 1315 C CA . THR A 1 181 ? 16.585 4.169 4.875 1.00 88.00 181 THR A CA 1
ATOM 1316 C C . THR A 1 181 ? 15.518 5.265 4.982 1.00 88.00 181 THR A C 1
ATOM 1318 O O . THR A 1 181 ? 15.158 5.702 6.078 1.00 88.00 181 THR A O 1
ATOM 1321 N N . TRP A 1 182 ? 14.984 5.728 3.847 1.00 89.62 182 TRP A N 1
ATOM 1322 C CA . TRP A 1 182 ? 13.872 6.679 3.857 1.00 89.62 182 TRP A CA 1
ATOM 1323 C C . TRP A 1 182 ? 12.608 6.069 4.474 1.00 89.62 182 TRP A C 1
ATOM 1325 O O . TRP A 1 182 ? 11.932 6.749 5.254 1.00 89.62 182 TRP A O 1
ATOM 1335 N N . LEU A 1 183 ? 12.309 4.811 4.137 1.00 92.00 183 LEU A N 1
ATOM 1336 C CA . LEU A 1 183 ? 11.160 4.074 4.645 1.00 92.00 183 LEU A CA 1
ATOM 1337 C C . LEU A 1 183 ? 11.247 3.921 6.165 1.00 92.00 183 LEU A C 1
ATOM 1339 O O . LEU A 1 183 ? 10.292 4.281 6.842 1.00 92.00 183 LEU A O 1
ATOM 1343 N N . ASP A 1 184 ? 12.400 3.533 6.712 1.00 90.69 184 ASP A N 1
ATOM 1344 C CA . ASP A 1 184 ? 12.644 3.464 8.162 1.00 90.69 184 ASP A CA 1
ATOM 1345 C C . ASP A 1 184 ? 12.347 4.809 8.850 1.00 90.69 184 ASP A C 1
ATOM 1347 O O . ASP A 1 184 ? 11.663 4.884 9.878 1.00 90.69 184 ASP A O 1
ATOM 1351 N N . GLY A 1 185 ? 12.804 5.912 8.250 1.00 93.25 185 GLY A N 1
ATOM 1352 C CA . GLY A 1 185 ? 12.511 7.255 8.744 1.00 93.25 185 GLY A CA 1
ATOM 1353 C C . GLY A 1 185 ? 11.027 7.631 8.648 1.00 93.25 185 GLY A C 1
ATOM 1354 O O . GLY A 1 185 ? 10.526 8.376 9.495 1.00 93.25 185 GLY A O 1
ATOM 1355 N N . LEU A 1 186 ? 10.308 7.158 7.625 1.00 94.38 186 LEU A N 1
ATOM 1356 C CA . LEU A 1 186 ? 8.862 7.350 7.491 1.00 94.38 186 LEU A CA 1
ATOM 1357 C C . LEU A 1 186 ? 8.089 6.527 8.522 1.00 94.38 186 LEU A C 1
ATOM 1359 O O . LEU A 1 186 ? 7.245 7.103 9.207 1.00 94.38 186 LEU A O 1
ATOM 1363 N N . VAL A 1 187 ? 8.418 5.243 8.673 1.00 95.00 187 VAL A N 1
ATOM 1364 C CA . VAL A 1 187 ? 7.851 4.339 9.682 1.00 95.00 187 VAL A CA 1
ATOM 1365 C C . VAL A 1 187 ? 8.006 4.961 11.067 1.00 95.00 187 VAL A C 1
ATOM 1367 O O . VAL A 1 187 ? 7.007 5.182 11.742 1.00 95.00 187 VAL A O 1
ATOM 1370 N N . SER A 1 188 ? 9.206 5.428 11.424 1.00 95.12 188 SER A N 1
ATOM 1371 C CA . SER A 1 188 ? 9.460 6.102 12.710 1.00 95.12 188 SER A CA 1
ATOM 1372 C C . SER A 1 188 ? 8.561 7.331 12.945 1.00 95.12 188 SER A C 1
ATOM 1374 O O . SER A 1 188 ? 8.104 7.604 14.060 1.00 95.12 188 SER A O 1
ATOM 1376 N N . ARG A 1 189 ? 8.276 8.115 11.895 1.00 96.31 189 ARG A N 1
ATOM 1377 C CA . ARG A 1 189 ? 7.358 9.267 11.990 1.00 96.31 189 ARG A CA 1
ATOM 1378 C C . ARG A 1 189 ? 5.899 8.839 12.126 1.00 96.31 189 ARG A C 1
ATOM 1380 O O . ARG A 1 189 ? 5.148 9.508 12.830 1.00 96.31 189 ARG A O 1
ATOM 1387 N N . ILE A 1 190 ? 5.498 7.757 11.462 1.00 95.38 190 ILE A N 1
ATOM 1388 C CA . ILE A 1 190 ? 4.152 7.191 11.592 1.00 95.38 190 ILE A CA 1
ATOM 1389 C C . ILE A 1 190 ? 3.972 6.654 13.010 1.00 95.38 190 ILE A C 1
ATOM 1391 O O . ILE A 1 190 ? 3.039 7.072 13.689 1.00 95.38 190 ILE A O 1
ATOM 1395 N N . GLU A 1 191 ? 4.903 5.841 13.505 1.00 93.81 191 GLU A N 1
ATOM 1396 C CA . GLU A 1 191 ? 4.845 5.239 14.841 1.00 93.81 191 GLU A CA 1
ATOM 1397 C C . GLU A 1 191 ? 4.853 6.274 15.978 1.00 93.81 191 GLU A C 1
ATOM 1399 O O . GLU A 1 191 ? 4.265 6.072 17.043 1.00 93.81 191 GLU A O 1
ATOM 1404 N N . SER A 1 192 ? 5.470 7.436 15.746 1.00 95.25 192 SER A N 1
ATOM 1405 C CA . SER A 1 192 ? 5.454 8.564 16.684 1.00 95.25 192 SER A CA 1
ATOM 1406 C C . SER A 1 192 ? 4.224 9.473 16.563 1.00 95.25 192 SER A C 1
ATOM 1408 O O . SER A 1 192 ? 4.108 10.431 17.337 1.00 95.25 192 SER A O 1
ATOM 1410 N N . SER A 1 193 ? 3.286 9.193 15.655 1.00 95.06 193 SER A N 1
ATOM 1411 C CA . SER A 1 193 ? 2.053 9.970 15.471 1.00 95.06 193 SER A CA 1
ATOM 1412 C C . SER A 1 193 ? 0.942 9.564 16.450 1.00 95.06 193 SER A C 1
ATOM 1414 O O . SER A 1 193 ? 0.927 8.460 16.990 1.00 95.06 193 SER A O 1
ATOM 1416 N N . GLU A 1 194 ? -0.013 10.462 16.700 1.00 92.88 194 GLU A N 1
ATOM 1417 C CA . GLU A 1 194 ? -1.230 10.136 17.464 1.00 92.88 194 GLU A CA 1
ATOM 1418 C C . GLU A 1 194 ? -2.063 9.060 16.762 1.00 92.88 194 GLU A C 1
ATOM 1420 O O . GLU A 1 194 ? -2.498 8.111 17.401 1.00 92.88 194 GLU A O 1
ATOM 1425 N N . ALA A 1 195 ? -2.187 9.153 15.438 1.00 92.00 195 ALA A N 1
ATOM 1426 C CA . ALA A 1 195 ? -2.922 8.192 14.627 1.00 92.00 195 ALA A CA 1
ATOM 1427 C C . ALA A 1 195 ? -2.405 6.751 14.797 1.00 92.00 195 ALA A C 1
ATOM 1429 O O . ALA A 1 195 ? -3.197 5.816 14.862 1.00 92.00 195 ALA A O 1
ATOM 1430 N N . TRP A 1 196 ? -1.090 6.561 14.944 1.00 92.50 196 TRP A N 1
ATOM 1431 C CA . TRP A 1 196 ? -0.530 5.256 15.296 1.00 92.50 196 TRP A CA 1
ATOM 1432 C C . TRP A 1 196 ? -0.859 4.835 16.729 1.00 92.50 196 TRP A C 1
ATOM 1434 O O . TRP A 1 196 ? -1.304 3.712 16.965 1.00 92.50 196 TRP A O 1
ATOM 1444 N N . ARG A 1 197 ? -0.680 5.745 17.698 1.00 89.44 197 ARG A N 1
ATOM 1445 C CA . ARG A 1 197 ? -0.966 5.473 19.118 1.00 89.44 197 ARG A CA 1
ATOM 1446 C C . ARG A 1 197 ? -2.428 5.103 19.368 1.00 89.44 197 ARG A C 1
ATOM 1448 O O . ARG A 1 197 ? -2.682 4.338 20.293 1.00 89.44 197 ARG A O 1
ATOM 1455 N N . SER A 1 198 ? -3.338 5.592 18.532 1.00 88.94 198 SER A N 1
ATOM 1456 C CA . SER A 1 198 ? -4.779 5.327 18.576 1.00 88.94 198 SER A CA 1
ATOM 1457 C C . SER A 1 198 ? -5.207 4.058 17.820 1.00 88.94 198 SER A C 1
ATOM 1459 O O . SER A 1 198 ? -6.369 3.943 17.451 1.00 88.94 198 SER A O 1
ATOM 1461 N N . GLY A 1 199 ? -4.297 3.105 17.580 1.00 87.19 199 GLY A N 1
ATOM 1462 C CA . GLY A 1 199 ? -4.612 1.836 16.906 1.00 87.19 199 GLY A CA 1
ATOM 1463 C C . GLY A 1 199 ? -4.401 1.873 15.391 1.00 87.19 199 GLY A C 1
ATOM 1464 O O . GLY A 1 199 ? -5.190 1.315 14.629 1.00 87.19 199 GLY A O 1
ATOM 1465 N N . GLY A 1 200 ? -3.353 2.564 14.937 1.00 91.50 200 GLY A N 1
ATOM 1466 C CA . GLY A 1 200 ? -3.021 2.642 13.518 1.00 91.50 200 GLY A CA 1
ATOM 1467 C C . GLY A 1 200 ? -2.545 1.308 12.934 1.00 91.50 200 GLY A C 1
ATOM 1468 O O . GLY A 1 200 ? -1.887 0.514 13.606 1.00 91.50 200 GLY A O 1
ATOM 1469 N N . THR A 1 201 ? -2.854 1.087 11.659 1.00 94.56 201 THR A N 1
ATOM 1470 C CA . THR A 1 201 ? -2.338 -0.023 10.846 1.00 94.56 201 THR A CA 1
ATOM 1471 C C . THR A 1 201 ? -1.550 0.540 9.673 1.00 94.56 201 THR A C 1
ATOM 1473 O O . THR A 1 201 ? -2.037 1.431 8.977 1.00 94.56 201 THR A O 1
ATOM 1476 N N . LEU A 1 202 ? -0.342 0.029 9.446 1.00 96.94 202 LEU A N 1
ATOM 1477 C CA . LEU A 1 202 ? 0.511 0.408 8.325 1.00 96.94 202 LEU A CA 1
ATOM 1478 C C . LEU A 1 202 ? 0.741 -0.796 7.412 1.00 96.94 202 LEU A C 1
ATOM 1480 O O . LEU A 1 202 ? 1.238 -1.833 7.844 1.00 96.94 202 LEU A O 1
ATOM 1484 N N . PHE A 1 203 ? 0.421 -0.614 6.137 1.00 97.69 203 PHE A N 1
ATOM 1485 C CA . PHE A 1 203 ? 0.747 -1.532 5.057 1.00 97.69 203 PHE A CA 1
ATOM 1486 C C . PHE A 1 203 ? 1.892 -0.948 4.234 1.00 97.69 203 PHE A C 1
ATOM 1488 O O . PHE A 1 203 ? 1.805 0.191 3.774 1.00 97.69 203 PHE A O 1
ATOM 1495 N N . ILE A 1 204 ? 2.950 -1.726 4.037 1.00 97.44 204 ILE A N 1
ATOM 1496 C CA . ILE A 1 204 ? 4.048 -1.409 3.124 1.00 97.44 204 ILE A CA 1
ATOM 1497 C C . ILE A 1 204 ? 4.021 -2.460 2.020 1.00 97.44 204 ILE A C 1
ATOM 1499 O O . ILE A 1 204 ? 4.186 -3.648 2.300 1.00 97.44 204 ILE A O 1
ATOM 1503 N N . VAL A 1 205 ? 3.789 -2.031 0.785 1.00 96.81 205 VAL A N 1
ATOM 1504 C CA . VAL A 1 205 ? 3.610 -2.902 -0.382 1.00 96.81 205 VAL A CA 1
ATOM 1505 C C . VAL A 1 205 ? 4.387 -2.348 -1.568 1.00 96.81 205 VAL A C 1
ATOM 1507 O O . VAL A 1 205 ? 4.662 -1.155 -1.617 1.00 96.81 205 VAL A O 1
ATOM 1510 N N . TRP A 1 206 ? 4.750 -3.205 -2.512 1.00 94.12 206 TRP A N 1
ATOM 1511 C CA . TRP A 1 206 ? 5.366 -2.797 -3.771 1.00 94.12 206 TRP A CA 1
ATOM 1512 C C . TRP A 1 206 ? 4.364 -2.936 -4.912 1.00 94.12 206 TRP A C 1
ATOM 1514 O O . TRP A 1 206 ? 3.525 -3.836 -4.885 1.00 94.12 206 TRP A O 1
ATOM 1524 N N . ASP A 1 207 ? 4.425 -2.028 -5.876 1.00 91.75 207 ASP A N 1
ATOM 1525 C CA . ASP A 1 207 ? 3.487 -1.951 -6.997 1.00 91.75 207 ASP A CA 1
ATOM 1526 C C . ASP A 1 207 ? 3.701 -3.056 -8.045 1.00 91.75 207 ASP A C 1
ATOM 1528 O O . ASP A 1 207 ? 2.726 -3.614 -8.536 1.00 91.75 207 ASP A O 1
ATOM 1532 N N . GLU A 1 208 ? 4.941 -3.439 -8.356 1.00 89.50 208 GLU A N 1
ATOM 1533 C CA . GLU A 1 208 ? 5.248 -4.618 -9.178 1.00 89.50 208 GLU A CA 1
ATOM 1534 C C . GLU A 1 208 ? 6.562 -5.323 -8.784 1.00 89.50 208 GLU A C 1
ATOM 1536 O O . GLU A 1 208 ? 7.417 -4.795 -8.077 1.00 89.50 208 GLU A O 1
ATOM 1541 N N . GLY A 1 209 ? 6.723 -6.585 -9.199 1.00 87.88 209 GLY A N 1
ATOM 1542 C CA . GLY A 1 209 ? 7.945 -7.369 -8.957 1.00 87.88 209 GLY A CA 1
ATOM 1543 C C . GLY A 1 209 ? 9.025 -7.129 -10.020 1.00 87.88 209 GLY A C 1
ATOM 1544 O O . GLY A 1 209 ? 8.794 -6.430 -11.000 1.00 87.88 209 GLY A O 1
ATOM 1545 N N . ASN A 1 210 ? 10.151 -7.843 -9.958 1.00 80.75 210 ASN A N 1
ATOM 1546 C CA . ASN A 1 210 ? 11.274 -7.636 -10.900 1.00 80.75 210 ASN A CA 1
ATOM 1547 C C . ASN A 1 210 ? 11.185 -8.448 -12.209 1.00 80.75 210 ASN A C 1
ATOM 1549 O O . ASN A 1 210 ? 12.084 -8.379 -13.046 1.00 80.75 210 ASN A O 1
ATOM 1553 N N . GLY A 1 211 ? 10.114 -9.224 -12.390 1.00 74.06 211 GLY A N 1
ATOM 1554 C CA . GLY A 1 211 ? 9.910 -10.124 -13.524 1.00 74.06 211 GLY A CA 1
ATOM 1555 C C . GLY A 1 211 ? 10.349 -11.559 -13.215 1.00 74.06 211 GLY A C 1
ATOM 1556 O O . GLY A 1 211 ? 11.283 -11.796 -12.456 1.00 74.06 211 GLY A O 1
ATOM 1557 N N . GLY A 1 212 ? 9.655 -12.543 -13.800 1.00 72.31 212 GLY A N 1
ATOM 1558 C CA . GLY A 1 212 ? 9.973 -13.975 -13.652 1.00 72.31 212 GLY A CA 1
ATOM 1559 C C . GLY A 1 212 ? 9.444 -14.661 -12.381 1.00 72.31 212 GLY A C 1
ATOM 1560 O O . GLY A 1 212 ? 9.444 -15.886 -12.312 1.00 72.31 212 GLY A O 1
ATOM 1561 N N . ASP A 1 213 ? 8.915 -13.902 -11.423 1.00 75.56 213 ASP A N 1
ATOM 1562 C CA . ASP A 1 213 ? 8.449 -14.344 -10.097 1.00 75.56 213 ASP A CA 1
ATOM 1563 C C . ASP A 1 213 ? 6.915 -14.388 -9.965 1.00 75.56 213 ASP A C 1
ATOM 1565 O O . ASP A 1 213 ? 6.374 -14.364 -8.864 1.00 75.56 213 ASP A O 1
ATOM 1569 N N . ARG A 1 214 ? 6.186 -14.415 -11.090 1.00 84.50 214 ARG A N 1
ATOM 1570 C CA . ARG A 1 214 ? 4.716 -14.255 -11.118 1.00 84.50 214 ARG A CA 1
ATOM 1571 C C . ARG A 1 214 ? 4.244 -12.978 -10.405 1.00 84.50 214 ARG A C 1
ATOM 1573 O O . ARG A 1 214 ? 3.148 -12.962 -9.855 1.00 84.50 214 ARG A O 1
ATOM 1580 N N . ASN A 1 215 ? 5.057 -11.918 -10.439 1.00 90.69 215 ASN A N 1
ATOM 1581 C CA . ASN A 1 215 ? 4.754 -10.631 -9.812 1.00 90.69 215 ASN A CA 1
ATOM 1582 C C . ASN A 1 215 ? 4.654 -10.707 -8.281 1.00 90.69 215 ASN A C 1
ATOM 1584 O O . ASN A 1 215 ? 3.865 -9.992 -7.672 1.00 90.69 215 ASN A O 1
ATOM 1588 N N . LEU A 1 216 ? 5.430 -11.606 -7.669 1.00 94.88 216 LEU A N 1
ATOM 1589 C CA . LEU A 1 216 ? 5.505 -11.759 -6.222 1.00 94.88 216 LEU A CA 1
ATOM 1590 C C . LEU A 1 216 ? 6.228 -10.559 -5.598 1.00 94.88 216 LEU A C 1
ATOM 1592 O O . LEU A 1 216 ? 7.433 -10.380 -5.777 1.00 94.88 216 LEU A O 1
ATOM 1596 N N . VAL A 1 217 ? 5.500 -9.769 -4.819 1.00 95.75 217 VAL A N 1
ATOM 1597 C CA . VAL A 1 217 ? 5.995 -8.558 -4.162 1.00 95.75 217 VAL A CA 1
ATOM 1598 C C . VAL A 1 217 ? 5.877 -8.693 -2.643 1.00 95.75 217 VAL A C 1
ATOM 1600 O O . VAL A 1 217 ? 5.014 -9.415 -2.144 1.00 95.75 217 VAL A O 1
ATOM 1603 N N . PRO A 1 218 ? 6.748 -8.040 -1.865 1.00 95.19 218 PRO A N 1
ATOM 1604 C CA . PRO A 1 218 ? 6.604 -8.023 -0.414 1.00 95.19 218 PRO A CA 1
ATOM 1605 C C . PRO A 1 218 ? 5.366 -7.217 0.017 1.00 95.19 218 PRO A C 1
ATOM 1607 O O . PRO A 1 218 ? 5.110 -6.120 -0.480 1.00 95.19 218 PRO A O 1
ATOM 1610 N N . LEU A 1 219 ? 4.650 -7.740 1.014 1.00 97.75 219 LEU A N 1
ATOM 1611 C CA . LEU A 1 219 ? 3.711 -6.979 1.835 1.00 97.75 219 LEU A CA 1
ATOM 1612 C C . LEU A 1 219 ? 4.119 -7.131 3.301 1.00 97.75 219 LEU A C 1
ATOM 1614 O O . LEU A 1 219 ? 4.059 -8.231 3.857 1.00 97.75 219 LEU A O 1
ATOM 1618 N N . ILE A 1 220 ? 4.497 -6.018 3.923 1.00 9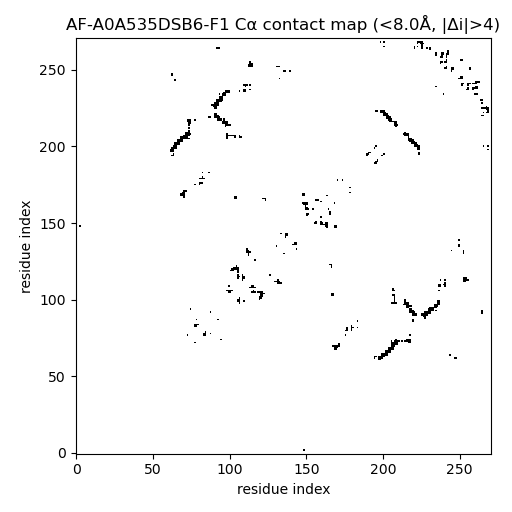7.25 220 ILE A N 1
ATOM 1619 C CA . ILE A 1 220 ? 4.813 -5.932 5.350 1.00 97.25 220 ILE A CA 1
ATOM 1620 C C . ILE A 1 220 ? 3.672 -5.185 6.037 1.00 97.25 220 ILE A C 1
ATOM 1622 O O . ILE A 1 220 ? 3.290 -4.094 5.611 1.00 97.25 220 ILE A O 1
ATOM 1626 N N . VAL A 1 221 ? 3.127 -5.771 7.098 1.00 96.88 221 VAL A N 1
ATOM 1627 C CA . VAL A 1 221 ? 2.028 -5.202 7.880 1.00 96.88 221 VAL A CA 1
ATOM 1628 C C . VAL A 1 221 ? 2.512 -4.934 9.293 1.00 96.88 221 VAL A C 1
ATOM 1630 O O . VAL A 1 221 ? 2.982 -5.837 9.985 1.00 96.88 221 VAL A O 1
ATOM 1633 N N . LEU A 1 222 ? 2.384 -3.680 9.710 1.00 95.12 222 LEU A N 1
ATOM 1634 C CA . LEU A 1 222 ? 2.702 -3.228 11.050 1.00 95.12 222 LEU A CA 1
ATOM 1635 C C . LEU A 1 222 ? 1.393 -2.835 11.736 1.00 95.12 222 LEU A C 1
ATOM 1637 O O . LEU A 1 222 ? 0.627 -2.015 11.221 1.00 95.12 222 LEU A O 1
ATOM 1641 N N . THR A 1 223 ? 1.161 -3.376 12.925 1.00 90.56 223 THR A N 1
ATOM 1642 C CA . THR A 1 223 ? 0.150 -2.871 13.861 1.00 90.56 223 THR A CA 1
ATOM 1643 C C . THR A 1 223 ? 0.806 -2.683 15.221 1.00 90.56 223 THR A C 1
ATOM 1645 O O . THR A 1 223 ? 1.838 -3.289 15.508 1.00 90.56 223 THR A O 1
ATOM 1648 N N . LYS A 1 224 ? 0.216 -1.836 16.068 1.00 82.62 224 LYS A N 1
ATOM 1649 C CA . LYS A 1 224 ? 0.753 -1.522 17.401 1.00 82.62 224 LYS A CA 1
ATOM 1650 C C . LYS A 1 224 ? 1.060 -2.769 18.246 1.00 82.62 224 LYS A C 1
ATOM 1652 O O . LYS A 1 224 ? 2.040 -2.761 18.988 1.00 82.62 224 LYS A O 1
ATOM 1657 N N . ASP A 1 225 ? 0.227 -3.797 18.117 1.00 76.19 225 ASP A N 1
ATOM 1658 C CA . ASP A 1 225 ? 0.267 -5.015 18.928 1.00 76.19 225 ASP A CA 1
ATOM 1659 C C . ASP A 1 225 ? 0.604 -6.268 18.088 1.00 76.19 225 ASP A C 1
ATOM 1661 O O . ASP A 1 225 ? 0.506 -7.396 18.576 1.00 76.19 225 ASP A O 1
ATOM 1665 N N . ALA A 1 226 ? 1.000 -6.096 16.817 1.00 71.25 226 ALA A N 1
ATOM 1666 C CA . ALA A 1 226 ? 1.376 -7.214 15.955 1.00 71.25 226 ALA A CA 1
ATOM 1667 C C . ALA A 1 226 ? 2.633 -7.907 16.478 1.00 71.25 226 ALA A C 1
ATOM 1669 O O . ALA A 1 226 ? 3.651 -7.285 16.784 1.00 71.25 226 ALA A O 1
ATOM 1670 N N . THR A 1 227 ? 2.579 -9.233 16.503 1.00 80.25 227 THR A N 1
ATOM 1671 C CA . THR A 1 227 ? 3.759 -10.073 16.660 1.00 80.25 227 THR A CA 1
ATOM 1672 C C . THR A 1 227 ? 4.355 -10.387 15.286 1.00 80.25 227 THR A C 1
ATOM 1674 O O . THR A 1 227 ? 3.611 -10.532 14.310 1.00 80.25 227 THR A O 1
ATOM 1677 N N . PRO A 1 228 ? 5.690 -10.518 15.174 1.00 91.88 228 PRO A N 1
ATOM 1678 C CA . PRO A 1 228 ? 6.313 -10.949 13.932 1.00 91.88 228 PRO A CA 1
ATOM 1679 C C . PRO A 1 228 ? 5.735 -12.288 13.471 1.00 91.88 228 PRO A C 1
ATOM 1681 O O . PRO A 1 228 ? 5.731 -13.266 14.223 1.00 91.88 228 PRO A O 1
ATOM 1684 N N . MET A 1 229 ? 5.268 -12.348 12.226 1.00 93.81 229 MET A N 1
ATOM 1685 C CA . MET A 1 229 ? 4.701 -13.567 11.654 1.00 93.81 229 MET A CA 1
ATOM 1686 C C . MET A 1 229 ? 4.912 -13.628 10.146 1.00 93.81 229 MET A C 1
ATOM 1688 O O . MET A 1 229 ? 5.094 -12.610 9.486 1.00 93.81 229 MET A O 1
ATOM 1692 N N . ARG A 1 230 ? 4.868 -14.839 9.591 1.00 95.00 230 ARG A N 1
ATOM 1693 C CA . ARG A 1 230 ? 4.895 -15.070 8.146 1.00 95.00 230 ARG A CA 1
ATOM 1694 C C . ARG A 1 230 ? 3.633 -15.797 7.725 1.00 95.00 230 ARG A C 1
ATOM 1696 O O . ARG A 1 230 ? 3.240 -16.760 8.380 1.00 95.00 230 ARG A O 1
ATOM 1703 N N . VAL A 1 231 ? 3.014 -15.330 6.649 1.00 94.56 231 VAL A N 1
ATOM 1704 C CA . VAL A 1 231 ? 1.771 -15.895 6.119 1.00 94.56 231 VAL A CA 1
ATOM 1705 C C . VAL A 1 231 ? 1.960 -16.258 4.651 1.00 94.56 231 VAL A C 1
ATOM 1707 O O . VAL A 1 231 ? 2.330 -15.408 3.846 1.00 94.56 231 VAL A O 1
ATOM 1710 N N . GLU A 1 232 ? 1.664 -17.514 4.312 1.00 95.81 232 GLU A N 1
ATOM 1711 C CA . GLU A 1 232 ? 1.762 -18.060 2.947 1.00 95.81 232 GLU A CA 1
ATOM 1712 C C . GLU A 1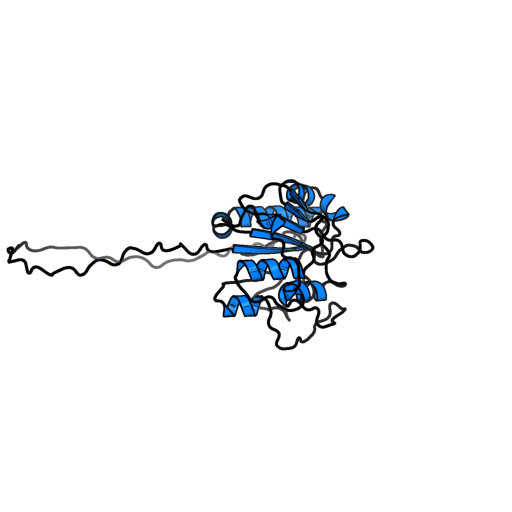 232 ? 0.423 -18.061 2.193 1.00 95.81 232 GLU A C 1
ATOM 1714 O O . GLU A 1 232 ? 0.360 -18.461 1.028 1.00 95.81 232 GLU A O 1
ATOM 1719 N N . THR A 1 233 ? -0.659 -17.619 2.843 1.00 96.19 233 THR A N 1
ATOM 1720 C CA . THR A 1 233 ? -1.947 -17.380 2.180 1.00 96.19 233 THR A CA 1
ATOM 1721 C C . THR A 1 233 ? -1.730 -16.468 0.976 1.00 96.19 233 THR A C 1
ATOM 1723 O O . THR A 1 233 ? -1.039 -15.455 1.082 1.00 96.19 233 THR A O 1
ATOM 1726 N N . GLN A 1 234 ? -2.307 -16.844 -0.165 1.00 96.75 234 GLN A N 1
ATOM 1727 C CA . GLN A 1 234 ? -2.189 -16.052 -1.380 1.00 96.75 234 GLN A CA 1
ATOM 1728 C C . GLN A 1 234 ? -3.021 -14.772 -1.257 1.00 96.75 234 GLN A C 1
ATOM 1730 O O . GLN A 1 234 ? -4.220 -14.835 -0.983 1.00 96.75 234 GLN A O 1
ATOM 1735 N N . TYR A 1 235 ? -2.382 -13.631 -1.497 1.00 98.31 235 TYR A N 1
ATOM 1736 C CA . TYR A 1 235 ? -3.004 -12.308 -1.481 1.00 98.31 235 TYR A CA 1
ATOM 1737 C C . TYR A 1 235 ? -2.569 -11.487 -2.696 1.00 98.31 235 TYR A C 1
ATOM 1739 O O . TYR A 1 235 ? -1.572 -11.806 -3.344 1.00 98.31 235 TYR A O 1
ATOM 1747 N N . ASP A 1 236 ? -3.298 -10.413 -2.982 1.00 98.06 236 ASP A N 1
ATOM 1748 C CA . ASP A 1 236 ? -2.960 -9.449 -4.030 1.00 98.06 236 ASP A CA 1
ATOM 1749 C C . ASP A 1 236 ? -3.389 -8.009 -3.671 1.00 98.06 236 ASP A C 1
ATOM 1751 O O . ASP A 1 236 ? -3.794 -7.707 -2.540 1.00 98.06 236 ASP A O 1
ATOM 1755 N N . HIS A 1 237 ? -3.291 -7.079 -4.623 1.00 98.00 237 HIS A N 1
ATOM 1756 C CA . HIS A 1 237 ? -3.744 -5.695 -4.429 1.00 98.00 237 HIS A CA 1
ATOM 1757 C C . HIS A 1 237 ? -5.234 -5.571 -4.111 1.00 98.00 237 HIS A C 1
ATOM 1759 O O . HIS A 1 237 ? -5.614 -4.686 -3.341 1.00 98.00 237 HIS A O 1
ATOM 1765 N N . TYR A 1 238 ? -6.068 -6.483 -4.608 1.00 98.56 238 TYR A N 1
ATOM 1766 C CA . TYR A 1 238 ? -7.484 -6.516 -4.264 1.00 98.56 238 TYR A CA 1
ATOM 1767 C C . TYR A 1 238 ? -7.702 -6.991 -2.827 1.00 98.56 238 TYR A C 1
ATOM 1769 O O . TYR A 1 238 ? -8.584 -6.466 -2.151 1.00 98.56 238 TYR A O 1
ATOM 1777 N N . SER A 1 239 ? -6.875 -7.912 -2.317 1.00 98.62 239 SER A N 1
ATOM 1778 C CA . SER A 1 239 ? -6.866 -8.282 -0.893 1.00 98.62 239 SER A CA 1
ATOM 1779 C C . SER A 1 239 ? -6.566 -7.089 0.012 1.00 98.62 239 SER A C 1
ATOM 1781 O O . SER A 1 239 ? -7.212 -6.929 1.052 1.00 98.62 239 SER A O 1
ATOM 1783 N N . LEU A 1 240 ? -5.602 -6.241 -0.366 1.00 98.56 240 LEU A N 1
ATOM 1784 C CA . LEU A 1 240 ? -5.283 -5.030 0.394 1.00 98.56 240 LEU A CA 1
ATOM 1785 C C . LEU A 1 240 ? -6.445 -4.029 0.352 1.00 98.56 240 LEU A C 1
ATOM 1787 O O . LEU A 1 240 ? -6.887 -3.593 1.413 1.00 98.56 240 LEU A O 1
ATOM 1791 N N . LEU A 1 241 ? -6.991 -3.735 -0.832 1.00 98.62 241 LEU A N 1
ATOM 1792 C CA . LEU A 1 241 ? -8.158 -2.857 -0.974 1.00 98.62 241 LEU A CA 1
ATOM 1793 C C . LEU A 1 241 ? -9.346 -3.348 -0.128 1.00 98.62 241 LEU A C 1
ATOM 1795 O O . LEU A 1 241 ? -9.835 -2.599 0.715 1.00 98.62 241 LEU A O 1
ATOM 1799 N N . ALA A 1 242 ? -9.716 -4.626 -0.256 1.00 98.50 242 ALA A N 1
ATOM 1800 C CA . ALA A 1 242 ? -10.799 -5.240 0.514 1.00 98.50 242 ALA A CA 1
ATOM 1801 C C . ALA A 1 242 ? -10.592 -5.110 2.030 1.00 98.50 242 ALA A C 1
ATOM 1803 O O . ALA A 1 242 ? -11.540 -4.897 2.779 1.00 98.50 242 ALA A O 1
ATOM 1804 N N . THR A 1 243 ? -9.343 -5.208 2.493 1.00 97.69 243 THR A N 1
ATOM 1805 C CA . THR A 1 243 ? -9.008 -5.031 3.913 1.00 97.69 243 THR A CA 1
ATOM 1806 C C . THR A 1 243 ? -9.262 -3.600 4.376 1.00 97.69 243 THR A C 1
ATOM 1808 O O . THR A 1 243 ? -9.795 -3.392 5.463 1.00 97.69 243 THR A O 1
ATOM 1811 N N . ILE A 1 244 ? -8.884 -2.606 3.570 1.00 97.38 244 ILE A N 1
ATOM 1812 C CA . ILE A 1 244 ? -9.084 -1.191 3.902 1.00 97.38 244 ILE A CA 1
ATOM 1813 C C . ILE A 1 244 ? -10.578 -0.861 3.913 1.00 97.38 244 ILE A C 1
ATOM 1815 O O . ILE A 1 244 ? -11.059 -0.218 4.847 1.00 97.38 244 ILE A O 1
ATOM 1819 N N . GLU A 1 245 ? -11.315 -1.340 2.913 1.00 97.56 245 GLU A N 1
ATOM 1820 C CA . GLU A 1 245 ? -12.766 -1.177 2.825 1.00 97.56 245 GLU A CA 1
ATOM 1821 C C . GLU A 1 245 ? -13.463 -1.788 4.048 1.00 97.56 245 GLU A C 1
ATOM 1823 O O . GLU A 1 245 ? -14.257 -1.111 4.701 1.00 97.56 245 GLU A O 1
ATOM 1828 N N . ASP A 1 246 ? -13.090 -3.009 4.442 1.00 96.38 246 ASP A N 1
ATOM 1829 C CA . ASP A 1 246 ? -13.626 -3.669 5.637 1.00 96.38 246 ASP A CA 1
ATOM 1830 C C . ASP A 1 246 ? -13.344 -2.880 6.926 1.00 96.38 246 ASP A C 1
ATOM 1832 O O . ASP A 1 246 ? -14.235 -2.729 7.768 1.00 96.38 246 ASP A O 1
ATOM 1836 N N . LEU A 1 247 ? -12.122 -2.353 7.089 1.00 93.44 247 LEU A N 1
ATOM 1837 C CA . LEU A 1 247 ? -11.723 -1.579 8.272 1.00 93.44 247 LEU A CA 1
ATOM 1838 C C . LEU A 1 247 ? -12.580 -0.317 8.456 1.00 93.44 247 LEU A C 1
ATOM 1840 O O . LEU A 1 247 ? -12.886 0.057 9.593 1.00 93.44 247 LEU A O 1
ATOM 1844 N N . PHE A 1 248 ? -12.988 0.314 7.354 1.00 94.69 248 PHE A N 1
ATOM 1845 C CA . PHE A 1 248 ? -13.838 1.506 7.349 1.00 94.69 248 PHE A CA 1
ATOM 1846 C C . PHE A 1 248 ? -15.326 1.211 7.115 1.00 94.69 248 PHE A C 1
ATOM 1848 O O . PHE A 1 248 ? -16.115 2.148 7.011 1.00 94.69 248 PHE A O 1
ATOM 1855 N N . HIS A 1 249 ? -15.725 -0.065 7.080 1.00 95.19 249 HIS A N 1
ATOM 1856 C CA . HIS A 1 249 ? -17.103 -0.492 6.818 1.00 95.19 249 HIS A CA 1
ATOM 1857 C C . HIS A 1 249 ? -17.661 0.027 5.478 1.00 95.19 249 HIS A C 1
ATOM 1859 O O . HIS A 1 249 ? -18.837 0.379 5.368 1.00 95.19 249 HIS A O 1
ATOM 1865 N N . LEU A 1 250 ? -16.805 0.080 4.459 1.00 96.06 250 LEU A N 1
ATOM 1866 C CA . LEU A 1 250 ? -17.136 0.494 3.100 1.00 96.06 250 LEU A CA 1
ATOM 1867 C C . LEU A 1 250 ? -17.576 -0.719 2.262 1.00 96.06 250 LEU A C 1
ATOM 1869 O O . LEU A 1 250 ? -17.146 -1.845 2.521 1.00 96.06 250 LEU A O 1
ATOM 1873 N N . PRO A 1 251 ? -18.436 -0.526 1.246 1.00 97.00 251 PRO A N 1
ATOM 1874 C CA . PRO A 1 251 ? -18.742 -1.589 0.296 1.00 97.00 251 PRO A CA 1
ATOM 1875 C C . PRO A 1 251 ? -17.499 -1.920 -0.533 1.00 97.00 251 PRO A C 1
ATOM 1877 O O . PRO A 1 251 ? -16.804 -1.017 -0.981 1.00 97.00 251 PRO A O 1
ATOM 1880 N N . ARG A 1 252 ? -17.233 -3.201 -0.786 1.00 97.75 252 ARG A N 1
ATOM 1881 C CA . ARG A 1 252 ? -16.031 -3.585 -1.529 1.00 97.75 252 ARG A CA 1
ATOM 1882 C C . ARG A 1 252 ? -16.134 -3.301 -3.029 1.00 97.75 252 ARG A C 1
ATOM 1884 O O . ARG A 1 252 ? -17.135 -3.662 -3.652 1.00 97.75 252 ARG A O 1
ATOM 1891 N N . LEU A 1 253 ? -15.104 -2.691 -3.610 1.00 97.00 253 LEU A N 1
ATOM 1892 C CA . LEU A 1 253 ? -15.042 -2.307 -5.022 1.00 97.00 253 LEU A CA 1
ATOM 1893 C C . LEU A 1 253 ? -14.499 -3.430 -5.911 1.00 97.00 253 LEU A C 1
ATOM 1895 O O . LEU A 1 253 ? -13.567 -4.151 -5.551 1.00 97.00 253 LEU A O 1
ATOM 1899 N N . GLY A 1 254 ? -15.050 -3.535 -7.125 1.00 96.19 254 GLY A N 1
ATOM 1900 C CA . GLY A 1 254 ? -14.525 -4.377 -8.204 1.00 96.19 254 GLY A CA 1
ATOM 1901 C C . GLY A 1 254 ? -14.168 -5.805 -7.772 1.00 96.19 254 GLY A C 1
ATOM 1902 O O . GLY A 1 254 ? -14.955 -6.489 -7.119 1.00 96.19 254 GLY A O 1
ATOM 1903 N N . ALA A 1 255 ? -12.965 -6.258 -8.130 1.00 97.69 255 ALA A N 1
ATOM 1904 C CA . ALA A 1 255 ? -12.443 -7.572 -7.753 1.00 97.69 255 ALA A CA 1
ATOM 1905 C C . ALA A 1 255 ? -12.196 -7.726 -6.235 1.00 97.69 255 ALA A C 1
ATOM 1907 O O . ALA A 1 255 ? -12.169 -8.853 -5.733 1.00 97.69 255 ALA A O 1
ATOM 1908 N N . GLY A 1 256 ? -12.110 -6.620 -5.483 1.00 97.31 256 GLY A N 1
ATOM 1909 C CA . GLY A 1 256 ? -12.058 -6.618 -4.016 1.00 97.31 256 GLY A CA 1
ATOM 1910 C C . GLY A 1 256 ? -13.284 -7.276 -3.374 1.00 97.31 256 GLY A C 1
ATOM 1911 O O . GLY A 1 256 ? -13.168 -7.924 -2.332 1.00 97.31 256 GLY A O 1
ATOM 1912 N N . ALA A 1 257 ? -14.446 -7.235 -4.038 1.00 97.50 257 ALA A N 1
ATOM 1913 C CA . ALA A 1 257 ? -15.676 -7.872 -3.560 1.00 97.50 257 ALA A CA 1
ATOM 1914 C C . ALA A 1 257 ? -15.542 -9.388 -3.332 1.00 97.50 257 ALA A C 1
ATOM 1916 O O . ALA A 1 257 ? -16.216 -9.943 -2.465 1.00 97.50 257 ALA A O 1
ATOM 1917 N N . THR A 1 258 ? -14.652 -10.051 -4.072 1.00 97.44 258 THR A N 1
ATOM 1918 C CA . THR A 1 258 ? -14.380 -11.492 -3.948 1.00 97.44 258 THR A CA 1
ATOM 1919 C C . THR A 1 258 ? -12.999 -11.802 -3.374 1.00 97.44 258 THR A C 1
ATOM 1921 O O . THR A 1 258 ? -12.661 -12.972 -3.203 1.00 97.44 258 THR A O 1
ATOM 1924 N N . ALA A 1 259 ? -12.189 -10.780 -3.085 1.00 97.88 259 ALA A N 1
ATOM 1925 C CA . ALA A 1 259 ? -10.838 -10.961 -2.578 1.00 97.88 259 ALA A CA 1
ATOM 1926 C C . ALA A 1 259 ? -10.836 -11.429 -1.114 1.00 97.88 259 ALA A C 1
ATOM 1928 O O . ALA A 1 259 ? -11.692 -11.055 -0.302 1.00 97.88 259 ALA A O 1
ATOM 1929 N N . THR A 1 260 ? -9.835 -12.241 -0.767 1.00 97.56 260 THR A N 1
ATOM 1930 C CA . THR A 1 260 ? -9.600 -12.646 0.625 1.00 97.56 260 THR A CA 1
ATOM 1931 C C . THR A 1 260 ? -8.909 -11.493 1.357 1.00 97.56 260 THR A C 1
ATOM 1933 O O . THR A 1 260 ? -7.813 -11.118 0.937 1.00 97.56 260 THR A O 1
ATOM 1936 N N . PRO A 1 261 ? -9.503 -10.913 2.418 1.00 97.06 261 PRO A N 1
ATOM 1937 C CA . PRO A 1 261 ? -8.884 -9.818 3.163 1.00 97.06 261 PRO A CA 1
ATOM 1938 C C . PRO A 1 261 ? -7.710 -10.309 4.022 1.00 97.06 261 PRO A C 1
ATOM 1940 O O . PRO A 1 261 ? -7.641 -11.473 4.419 1.00 97.06 261 PRO A O 1
ATOM 1943 N N . LEU A 1 262 ? -6.815 -9.391 4.380 1.00 95.88 262 LEU A N 1
ATOM 1944 C CA . LEU A 1 262 ? -5.570 -9.609 5.125 1.00 95.88 262 LEU A CA 1
ATOM 1945 C C . LEU A 1 262 ? -5.802 -9.814 6.634 1.00 95.88 262 LEU A C 1
ATOM 1947 O O . LEU A 1 262 ? -4.951 -9.466 7.451 1.00 95.88 262 LEU A O 1
ATOM 1951 N N . THR A 1 263 ? -6.950 -10.367 7.033 1.00 91.25 263 THR A N 1
ATOM 1952 C CA . THR A 1 263 ? -7.385 -10.457 8.439 1.00 91.25 263 THR A CA 1
ATOM 1953 C C . THR A 1 263 ? -6.351 -11.134 9.332 1.00 91.25 263 THR A C 1
ATOM 1955 O O . THR A 1 263 ? -6.119 -10.671 10.442 1.00 91.25 263 THR A O 1
ATOM 1958 N N . GLN A 1 264 ? -5.661 -12.165 8.832 1.00 90.44 264 GLN A N 1
ATOM 1959 C CA . GLN A 1 264 ? -4.593 -12.864 9.559 1.00 90.44 264 GLN A CA 1
ATOM 1960 C C . GLN A 1 264 ? -3.422 -11.950 9.947 1.00 90.44 264 GLN A C 1
ATOM 1962 O O . GLN A 1 264 ? -2.823 -12.153 10.996 1.00 90.44 264 GLN A O 1
ATOM 1967 N N . LEU A 1 265 ? -3.106 -10.953 9.116 1.00 90.69 265 LEU A N 1
ATOM 1968 C CA . LEU A 1 265 ? -1.969 -10.045 9.303 1.00 90.69 265 LEU A CA 1
ATOM 1969 C C . LEU A 1 265 ? -2.316 -8.860 10.218 1.00 90.69 265 LEU A C 1
ATOM 1971 O O . LEU A 1 265 ? -1.417 -8.235 10.771 1.00 90.69 265 LEU A O 1
ATOM 1975 N N . ILE A 1 266 ? -3.609 -8.559 10.393 1.00 88.31 266 ILE A N 1
ATOM 1976 C CA . ILE A 1 266 ? -4.095 -7.459 11.245 1.00 88.31 266 ILE A CA 1
ATOM 1977 C C . ILE A 1 266 ? -4.772 -7.938 12.537 1.00 88.31 266 ILE A C 1
ATOM 1979 O O . ILE A 1 266 ? -5.113 -7.111 13.378 1.00 88.31 266 ILE A O 1
ATOM 1983 N N . ALA A 1 267 ? -4.953 -9.250 12.727 1.00 69.56 267 ALA A N 1
ATOM 1984 C CA . ALA A 1 267 ? -5.727 -9.843 13.825 1.00 69.56 267 ALA A CA 1
ATOM 1985 C C . ALA A 1 267 ? -5.227 -9.484 15.238 1.00 69.56 267 ALA A C 1
ATOM 1987 O O . ALA A 1 267 ? -6.003 -9.563 16.183 1.00 69.56 267 ALA A O 1
ATOM 1988 N N . GLY A 1 268 ? -3.969 -9.058 15.391 1.00 55.69 268 GLY A N 1
ATOM 1989 C CA . GLY A 1 268 ? -3.447 -8.540 16.662 1.00 55.69 268 GLY A CA 1
ATOM 1990 C C . GLY A 1 268 ? -3.862 -7.098 16.989 1.00 55.69 268 GLY A C 1
ATOM 1991 O O . GLY A 1 268 ? -3.691 -6.680 18.122 1.00 55.69 268 GLY A O 1
ATOM 1992 N N . GLY A 1 269 ? -4.394 -6.335 16.024 1.00 46.94 269 GLY A N 1
ATOM 1993 C CA . GLY A 1 269 ? -4.750 -4.914 16.173 1.00 46.94 269 GLY A CA 1
ATOM 1994 C C . GLY A 1 269 ? -6.250 -4.605 16.097 1.00 46.94 269 GLY A C 1
ATOM 1995 O O . GLY A 1 269 ? -6.629 -3.437 16.112 1.00 46.94 269 GLY A O 1
ATOM 1996 N N . VAL A 1 270 ? -7.110 -5.625 15.986 1.00 43.00 270 VAL A N 1
ATOM 1997 C CA . VAL A 1 270 ? -8.573 -5.465 15.974 1.00 43.00 270 VAL A CA 1
ATOM 1998 C C . VAL A 1 270 ? -9.106 -5.758 17.377 1.00 43.00 270 VAL A C 1
ATOM 2000 O O . VAL A 1 270 ? -9.587 -6.856 17.655 1.00 43.00 270 VAL A O 1
ATOM 2003 N N . HIS A 1 271 ? -8.980 -4.778 18.269 1.00 36.06 271 HIS A N 1
ATOM 2004 C CA . HIS A 1 271 ? -9.589 -4.783 19.600 1.00 36.06 271 HIS A CA 1
ATOM 2005 C C . HIS A 1 271 ? -10.569 -3.621 19.749 1.00 36.06 271 HIS A C 1
ATOM 2007 O O . HIS A 1 271 ? -10.277 -2.523 19.221 1.00 36.06 271 HIS A O 1
#

Radius of gyration: 26.13 Å; Cα contacts (8 Å, |Δi|>4): 399; chains: 1; bounding box: 66×67×72 Å

Secondary structure (DSSP, 8-state):
-------S---------PPP---------------------------PPPPPP----------EEEEEEESS--HHHHTTSHHHHHHHHHSEEESSEE-S-SSSHHHHHHHHHS--TT--SSS-----S---HHHHHHHTT-------TT--TTT-TTTPPTT-BTTB-S-TTS-HHHHHHHHHHHHHHHHTSHHHHTTEEEEEEES--SSSSTTB--EEEEETTPPPEEE-S-EEHHHHHHHHHHHTTPPPPGGGGGSPP-HHHHTTS--

pLDDT: mean 78.09, std 22.95, range [23.75, 98.62]

Mean predicted aligned error: 12.94 Å

Sequence (271 aa):
MRISRTCATFAACAMVTTIVACGSNSEPRSTPYGLLSPTSSPSSSAVALPTDSPQPTTTAVTRHVFVVVMENTGLDNAVRSEPIARLASANALATNYHAVARPSLPNYLALTSGNTWGITDDGYHSLPDAADLGAQLTTAGVSWRAYMEGMTADAGCLRSPYPYALKHDPGHDCTLEVAGTWLDGLVSRIESSEAWRSGGTLFIVWDEGNGGDRNLVPLIVLTKDATPMRVETQYDHYSLLATIEDLFHLPRLGAGATATPLTQLIAGGVH

Foldseek 3Di:
DDPDDPDDDDDDDDDDDDDDDDDDDDDDDDDDDDDDDDDDDDDDDDDDDDDDDPDPPPPPQDEAEAEAAEEAAAPVRQCVQPLSVVLLQFAEKEQAEAADAPDQQLSVCCLWFVGSVPDHDQDDDDDDPGDTPVNQCVVLVHDDDDDAPQADPVLHQVGRDPVHDNRDGDDPPDDSNSVSVSVVVVVVVCCPDPNQVSLYKYWYWYRFHNPPPNRHIMITIDTPQGGNDYHHPHFYSLLDNLQVCVVSVHQRGHNVNVGNHPCVRCVRRPD